Protein AF-A0A1L0CGD3-F1 (afdb_monomer_lite)

Secondary structure (DSSP, 8-state):
---PPPPP---------GGGTTTS-HHHHHHHHHGGGG--HHHHHHHHHHHHTHHHHHHHHHHS--TT--------------------------PPPHHHHHHHHHHHHHHHHHHHHHHHHHHHHHHHHHHHHHHHHHHHHHHHHHHHHHHHHHHHHHHHHHHHHHHTT-STTHHHHHHHHHHHHHHHHTTTS-SEETTEESHHHHHHHHHHHH---

pLDDT: mean 74.46, std 17.4, range [36.44, 98.19]

InterPro domains:
  IPR000996 Clathrin light chain [PF01086] (4-216)

Sequence (217 aa):
MSSFPALDDQPTNIDFDSDNIDETDFLKREQQVLGDEFKTQNDEDFVNELQESDDEVNAFNQQFPDLEDNSIHKESLLEPELEVEEVETPKQEYKPSEAIQHWKERRDLEVKERDEQDALKKQKIKENAEKKIKLFYEEYEQNKAKTYKETQEKAEAFIEENNKFIQSADDIDSKSNVSWKKALKLLDDLDSLSVNVGDRDRSKFKNLLVKLSTKDN

Structure (mmCIF, N/CA/C/O backbone):
data_AF-A0A1L0CGD3-F1
#
_entry.id   AF-A0A1L0CGD3-F1
#
loop_
_atom_site.group_PDB
_atom_site.id
_atom_site.type_symbol
_atom_site.label_atom_id
_atom_site.label_alt_id
_atom_site.label_comp_id
_atom_site.label_asym_id
_atom_site.label_entity_id
_atom_site.label_seq_id
_atom_site.pdbx_PDB_ins_code
_atom_site.Cartn_x
_atom_site.Cartn_y
_atom_site.Cartn_z
_atom_site.occupancy
_atom_site.B_iso_or_equiv
_atom_site.auth_seq_id
_atom_site.auth_comp_id
_atom_site.auth_asym_id
_atom_site.auth_atom_id
_atom_site.pdbx_PDB_model_num
ATOM 1 N N . MET A 1 1 ? 3.150 19.269 21.321 1.00 41.06 1 MET A N 1
ATOM 2 C CA . MET A 1 1 ? 2.523 20.196 20.360 1.00 41.06 1 MET A CA 1
ATOM 3 C C . MET A 1 1 ? 2.502 19.492 19.022 1.00 41.06 1 MET A C 1
ATOM 5 O O . MET A 1 1 ? 3.560 19.157 18.508 1.00 41.06 1 MET A O 1
ATOM 9 N N . SER A 1 2 ? 1.309 19.114 18.578 1.00 48.84 2 SER A N 1
ATOM 10 C CA . SER A 1 2 ? 1.078 18.255 17.417 1.00 48.84 2 SER A CA 1
ATOM 11 C C . SER A 1 2 ? 1.260 19.077 16.142 1.00 48.84 2 SER A C 1
ATOM 13 O O . SER A 1 2 ? 0.519 20.029 15.929 1.00 48.84 2 SER A O 1
ATOM 15 N N . SER A 1 3 ? 2.263 18.741 15.331 1.00 59.25 3 SER A N 1
ATOM 16 C CA . SER A 1 3 ? 2.541 19.404 14.053 1.00 59.25 3 SER A CA 1
ATOM 17 C C . SER A 1 3 ? 1.776 18.691 12.941 1.00 59.25 3 SER A C 1
ATOM 19 O O . SER A 1 3 ? 2.354 17.892 12.208 1.00 59.25 3 SER A O 1
ATOM 21 N N . PHE A 1 4 ? 0.469 18.937 12.855 1.00 70.94 4 PHE A N 1
ATOM 22 C CA . PHE A 1 4 ? -0.307 18.571 11.671 1.00 70.94 4 PHE A CA 1
ATOM 23 C C . PHE A 1 4 ? -0.309 19.745 10.680 1.00 70.94 4 PHE A C 1
ATOM 25 O O . PHE A 1 4 ? -0.401 20.892 11.124 1.00 70.94 4 PHE A O 1
ATOM 32 N N . PRO A 1 5 ? -0.189 19.493 9.363 1.00 70.62 5 PRO A N 1
ATOM 33 C CA . PRO A 1 5 ? -0.389 20.524 8.349 1.00 70.62 5 PRO A CA 1
ATOM 34 C C . PRO A 1 5 ? -1.822 21.063 8.434 1.00 70.62 5 PRO A C 1
ATOM 36 O O . PRO A 1 5 ? -2.753 20.284 8.644 1.00 70.62 5 PRO A O 1
ATOM 39 N N . ALA A 1 6 ? -2.000 22.377 8.286 1.00 66.19 6 ALA A N 1
ATOM 40 C CA . ALA A 1 6 ? -3.330 22.963 8.158 1.00 66.19 6 ALA A CA 1
ATOM 41 C C . ALA A 1 6 ? -3.961 22.475 6.847 1.00 66.19 6 ALA A C 1
ATOM 43 O O . ALA A 1 6 ? -3.302 22.483 5.808 1.00 66.19 6 ALA A O 1
ATOM 44 N N . LEU A 1 7 ? -5.205 22.005 6.921 1.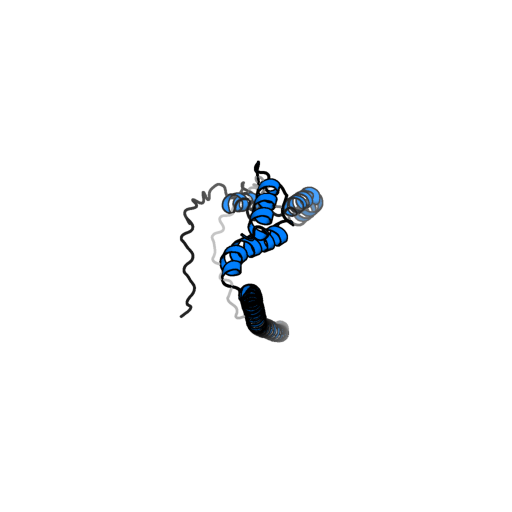00 57.56 7 LEU A N 1
ATOM 45 C CA . LEU A 1 7 ? -5.996 21.674 5.741 1.00 57.56 7 LEU A CA 1
ATOM 46 C C . LEU A 1 7 ? -6.345 22.982 5.022 1.00 57.56 7 LEU A C 1
ATOM 48 O O . LEU A 1 7 ? -6.764 23.937 5.675 1.00 57.56 7 LEU A O 1
ATOM 52 N N . ASP A 1 8 ? -6.120 23.011 3.709 1.00 56.91 8 ASP A N 1
ATOM 53 C CA . ASP A 1 8 ? -6.474 24.125 2.829 1.00 56.91 8 ASP A CA 1
ATOM 54 C C . ASP A 1 8 ? -7.963 24.486 2.956 1.00 56.91 8 ASP A C 1
ATOM 56 O O . ASP A 1 8 ? -8.816 23.606 3.103 1.00 56.91 8 ASP A O 1
ATOM 60 N N . ASP A 1 9 ? -8.244 25.790 2.875 1.00 56.84 9 ASP A N 1
ATOM 61 C CA . ASP A 1 9 ? -9.567 26.419 2.916 1.00 56.84 9 ASP A CA 1
ATOM 62 C C . ASP A 1 9 ? -10.534 25.788 1.895 1.00 56.84 9 ASP A C 1
ATOM 64 O O . ASP A 1 9 ? -10.639 26.211 0.742 1.00 56.84 9 ASP A O 1
ATOM 68 N N . GLN A 1 10 ? -11.283 24.776 2.328 1.00 55.38 10 GLN A N 1
ATOM 69 C CA . GLN A 1 10 ? -12.528 24.383 1.678 1.00 55.38 10 GLN A CA 1
ATOM 70 C C . GLN A 1 10 ? -13.589 25.441 2.026 1.00 55.38 10 GLN A C 1
ATOM 72 O O . GLN A 1 10 ? -13.702 25.815 3.200 1.00 55.38 10 GLN A O 1
ATOM 77 N N . PRO A 1 11 ? -14.373 25.950 1.059 1.00 49.19 11 PRO A N 1
ATOM 78 C CA . PRO A 1 11 ? -15.384 26.961 1.338 1.00 49.19 11 PRO A CA 1
ATOM 79 C C . PRO A 1 11 ? -16.496 26.365 2.213 1.00 49.19 11 PRO A C 1
ATOM 81 O O . PRO A 1 11 ? -17.416 25.719 1.730 1.00 49.19 11 PRO A O 1
ATOM 84 N N . THR A 1 12 ? -16.429 26.620 3.517 1.00 52.72 12 THR A N 1
ATOM 85 C CA . THR A 1 12 ? -17.453 26.269 4.518 1.00 52.72 12 THR A CA 1
ATOM 86 C C . THR A 1 12 ? -18.588 27.294 4.553 1.00 52.72 12 THR A C 1
ATOM 88 O O . THR A 1 12 ? -19.095 27.631 5.619 1.00 52.72 12 THR A O 1
ATOM 91 N N . ASN A 1 13 ? -18.996 27.815 3.394 1.00 54.25 13 ASN A N 1
ATOM 92 C CA . ASN A 1 13 ? -20.184 28.659 3.308 1.00 54.25 13 ASN A CA 1
ATOM 93 C C . ASN A 1 13 ? -21.300 27.878 2.617 1.00 54.25 13 ASN A C 1
ATOM 95 O O . ASN A 1 13 ? -21.532 28.022 1.418 1.00 54.25 13 ASN A O 1
ATOM 99 N N . ILE A 1 14 ? -21.923 26.994 3.391 1.00 54.41 14 ILE A N 1
ATOM 100 C CA . ILE A 1 14 ? -23.138 26.283 3.010 1.00 54.41 14 ILE A CA 1
ATOM 101 C C . ILE A 1 14 ? -24.252 26.930 3.833 1.00 54.41 14 ILE A C 1
ATOM 103 O O . ILE A 1 14 ? -24.302 26.752 5.050 1.00 54.41 14 ILE A O 1
ATOM 107 N N . ASP A 1 15 ? -25.097 27.726 3.175 1.00 51.59 15 ASP A N 1
ATOM 108 C CA . ASP A 1 15 ? -26.353 28.201 3.755 1.00 51.59 15 ASP A CA 1
ATOM 109 C C . ASP A 1 15 ? -27.260 26.980 3.948 1.00 51.59 15 ASP A C 1
ATOM 111 O O . ASP A 1 15 ? -27.770 26.399 2.989 1.00 51.59 15 ASP A O 1
ATOM 115 N N . PHE A 1 16 ? -27.410 26.549 5.198 1.00 52.00 16 PHE A N 1
ATOM 116 C CA . PHE A 1 16 ? -28.405 25.557 5.579 1.00 52.00 16 PHE A CA 1
ATOM 117 C C . PHE A 1 16 ? -29.742 26.280 5.745 1.00 52.00 16 PHE A C 1
ATOM 119 O O . PHE A 1 16 ? -30.015 26.827 6.812 1.00 52.00 16 PHE A O 1
ATOM 126 N N . ASP A 1 17 ? -30.574 26.283 4.702 1.00 51.44 17 ASP A N 1
ATOM 127 C CA . ASP A 1 17 ? -31.995 26.607 4.852 1.00 51.44 17 ASP A CA 1
ATOM 128 C C . ASP A 1 17 ? -32.636 25.518 5.731 1.00 51.44 17 ASP A C 1
ATOM 130 O O . ASP A 1 17 ? -32.950 24.416 5.280 1.00 51.44 17 ASP A O 1
ATOM 134 N N . SER A 1 18 ? -32.771 25.809 7.028 1.00 53.72 18 SER A N 1
ATOM 135 C CA . SER A 1 18 ? -33.263 24.881 8.056 1.00 53.72 18 SER A CA 1
ATOM 136 C C . SER A 1 18 ? -34.760 24.584 7.973 1.00 53.72 18 SER A C 1
ATOM 138 O O . SER A 1 18 ? -35.253 23.745 8.720 1.00 53.72 18 SER A O 1
ATOM 140 N N . ASP A 1 19 ? -35.482 25.264 7.087 1.00 52.97 19 ASP A N 1
ATOM 141 C CA . ASP A 1 19 ? -36.946 25.250 7.050 1.00 52.97 19 ASP A CA 1
ATOM 142 C C . ASP A 1 19 ? -37.521 24.170 6.114 1.00 52.97 19 ASP A C 1
ATOM 144 O O . ASP A 1 19 ? -38.734 24.085 5.950 1.00 52.97 19 ASP A O 1
ATOM 148 N N . ASN A 1 20 ? -36.668 23.336 5.502 1.00 52.19 20 ASN A N 1
ATOM 149 C CA . ASN A 1 20 ? -37.069 22.290 4.548 1.00 52.19 20 ASN A CA 1
ATOM 150 C C . ASN A 1 20 ? -36.346 20.946 4.786 1.00 52.19 20 ASN A C 1
ATOM 152 O O . ASN A 1 20 ? -36.071 20.186 3.858 1.00 52.19 20 ASN A O 1
ATOM 156 N N . ILE A 1 21 ? -35.983 20.677 6.045 1.00 52.25 21 ILE A N 1
ATOM 157 C CA . ILE A 1 21 ? -35.203 19.495 6.452 1.00 52.25 21 ILE A CA 1
ATOM 158 C C . ILE A 1 21 ? -35.968 18.178 6.241 1.00 52.25 21 ILE A C 1
ATOM 160 O O . ILE A 1 21 ? -35.327 17.143 6.061 1.00 52.25 21 ILE A O 1
ATOM 164 N N . ASP A 1 22 ? -37.300 18.219 6.177 1.00 52.81 22 ASP A N 1
ATOM 165 C CA . ASP A 1 22 ? -38.128 17.009 6.132 1.00 52.81 22 ASP A CA 1
ATOM 166 C C . ASP A 1 22 ? -38.351 16.448 4.712 1.00 52.81 22 ASP A C 1
ATOM 168 O O . ASP A 1 22 ? -38.756 15.297 4.572 1.00 52.81 22 ASP A O 1
ATOM 172 N N . GLU A 1 23 ? -38.038 17.193 3.640 1.00 52.94 23 GLU A N 1
ATOM 173 C CA . GLU A 1 23 ? -38.334 16.753 2.259 1.00 52.94 23 GLU A CA 1
ATOM 174 C C . GLU A 1 23 ? -37.108 16.362 1.412 1.00 52.94 23 GLU A C 1
ATOM 176 O O . GLU A 1 23 ? -37.261 15.822 0.311 1.00 52.94 23 GLU A O 1
ATOM 181 N N . THR A 1 24 ? -35.877 16.576 1.890 1.00 53.34 24 THR A N 1
ATOM 182 C CA . THR A 1 24 ? -34.671 16.201 1.131 1.00 53.34 24 THR A CA 1
ATOM 183 C C . THR A 1 24 ? -33.925 15.053 1.797 1.00 53.34 24 THR A C 1
ATOM 185 O O . THR A 1 24 ? -33.096 15.263 2.682 1.00 53.34 24 THR A O 1
ATOM 188 N N . ASP A 1 25 ? -34.227 13.843 1.325 1.00 71.31 25 ASP A N 1
ATOM 189 C CA . ASP A 1 25 ? -33.471 12.598 1.504 1.00 71.31 25 ASP A CA 1
ATOM 190 C C . ASP A 1 25 ? -31.973 12.848 1.780 1.00 71.31 25 ASP A C 1
ATOM 192 O O . ASP A 1 25 ? -31.255 13.435 0.959 1.00 71.31 25 ASP A O 1
ATOM 196 N N . PHE A 1 26 ? -31.521 12.408 2.959 1.00 77.12 26 PHE A N 1
ATOM 197 C CA . PHE A 1 26 ? -30.156 12.574 3.464 1.00 77.12 26 PHE A CA 1
ATOM 198 C C . PHE A 1 26 ? -29.107 12.163 2.424 1.00 77.12 26 PHE A C 1
ATOM 200 O O . PHE A 1 26 ? -28.116 12.869 2.242 1.00 77.12 26 PHE A O 1
ATOM 207 N N . LEU A 1 27 ? -29.354 11.076 1.684 1.00 71.56 27 LEU A N 1
ATOM 208 C CA . LEU A 1 27 ? -28.441 10.593 0.648 1.00 71.56 27 LEU A CA 1
ATOM 209 C C . LEU A 1 27 ? -28.313 11.588 -0.507 1.00 71.56 27 LEU A C 1
ATOM 211 O O . LEU A 1 27 ? -27.202 11.860 -0.954 1.00 71.56 27 LEU A O 1
ATOM 215 N N . LYS A 1 28 ? -29.418 12.195 -0.952 1.00 73.44 28 LYS A N 1
ATOM 216 C CA . LYS A 1 28 ? -29.397 13.207 -2.021 1.00 73.44 28 LYS A CA 1
ATOM 217 C C . LYS A 1 28 ? -28.680 14.474 -1.582 1.00 73.44 28 LYS A C 1
ATOM 219 O O . LYS A 1 28 ? -27.949 15.061 -2.379 1.00 73.44 28 LYS A O 1
ATOM 224 N N . ARG A 1 29 ? -28.855 14.879 -0.321 1.00 77.69 29 ARG A N 1
ATOM 225 C CA . ARG A 1 29 ? -28.165 16.045 0.240 1.00 77.69 29 ARG A CA 1
ATOM 226 C C . ARG A 1 29 ? -26.658 15.826 0.283 1.00 77.69 29 ARG A C 1
ATOM 228 O O . ARG A 1 29 ? -25.912 16.648 -0.242 1.00 77.69 29 ARG A O 1
ATOM 235 N N . GLU A 1 30 ? -26.212 14.712 0.857 1.00 75.75 30 GLU A N 1
ATOM 236 C CA . GLU A 1 30 ? -24.782 14.405 0.941 1.00 75.75 30 GLU A CA 1
ATOM 237 C C . GLU A 1 30 ? -24.178 14.175 -0.451 1.00 75.75 30 GLU A C 1
ATOM 239 O O . GLU A 1 30 ? -23.087 14.664 -0.731 1.00 75.75 30 GLU A O 1
ATOM 244 N N . GLN A 1 31 ? -24.911 13.541 -1.373 1.00 72.62 31 GLN A N 1
ATOM 245 C CA . GLN A 1 31 ? -24.488 13.382 -2.766 1.00 72.62 31 GLN A CA 1
ATOM 246 C C . GLN A 1 31 ? -24.323 14.733 -3.481 1.00 72.62 31 GLN A C 1
ATOM 248 O O . GLN A 1 31 ? -23.387 14.908 -4.258 1.00 72.62 31 GLN A O 1
ATOM 253 N N . GLN A 1 32 ? -25.205 15.705 -3.235 1.00 71.31 32 GLN A N 1
ATOM 254 C CA . GLN A 1 32 ? -25.088 17.037 -3.832 1.00 71.31 32 GLN A CA 1
ATOM 255 C C . GLN A 1 32 ? -23.900 17.827 -3.262 1.00 71.31 32 GLN A C 1
ATOM 257 O O . GLN A 1 32 ? -23.295 18.619 -3.984 1.00 71.31 32 GLN A O 1
ATOM 262 N N . VAL A 1 33 ? -23.554 17.598 -1.992 1.00 75.94 33 VAL A N 1
ATOM 263 C CA . VAL A 1 33 ? -22.417 18.246 -1.320 1.00 75.94 33 VAL A CA 1
ATOM 264 C C . VAL A 1 33 ? -21.080 17.607 -1.714 1.00 75.94 33 VAL A C 1
ATOM 266 O O . VAL A 1 33 ? -20.110 18.325 -1.944 1.00 75.94 33 VAL A O 1
ATOM 269 N N . LEU A 1 34 ? -21.015 16.277 -1.806 1.00 76.06 34 LEU A N 1
ATOM 270 C CA . LEU A 1 34 ? -19.776 15.518 -2.031 1.00 76.06 34 LEU A CA 1
ATOM 271 C C . LEU A 1 34 ? -19.520 15.174 -3.508 1.00 76.06 34 LEU A C 1
ATOM 273 O O . LEU A 1 34 ? -18.397 14.826 -3.871 1.00 76.06 34 LEU A O 1
ATOM 277 N N . GLY A 1 35 ? -20.532 15.291 -4.370 1.00 68.88 35 GLY A N 1
ATOM 278 C CA . GLY A 1 35 ? -20.435 14.975 -5.794 1.00 68.88 35 GLY A CA 1
ATOM 279 C C . GLY A 1 35 ? -20.315 13.474 -6.091 1.00 68.88 35 GLY A C 1
ATOM 280 O O . GLY A 1 35 ? -20.546 12.615 -5.243 1.00 68.88 35 GLY A O 1
ATOM 281 N N . ASP A 1 36 ? -19.954 13.147 -7.335 1.00 73.25 36 ASP A N 1
ATOM 282 C CA . ASP A 1 36 ? -19.887 11.760 -7.827 1.00 73.25 36 ASP A CA 1
ATOM 283 C C . ASP A 1 36 ? -18.584 11.025 -7.440 1.00 73.25 36 ASP A C 1
ATOM 285 O O . ASP A 1 36 ? -18.397 9.870 -7.815 1.00 73.25 36 ASP A O 1
ATOM 289 N N . GLU A 1 37 ? -17.677 11.655 -6.682 1.00 69.75 37 GLU A N 1
ATOM 290 C CA . GLU A 1 37 ? -16.355 11.090 -6.351 1.00 69.75 37 GLU A CA 1
ATOM 291 C C . GLU A 1 37 ? -16.413 9.854 -5.436 1.00 69.75 37 GLU A C 1
ATOM 293 O O . GLU A 1 37 ? -15.454 9.083 -5.382 1.00 69.75 37 GLU A O 1
ATOM 298 N N . PHE A 1 38 ? -17.541 9.635 -4.753 1.00 64.94 38 PHE A N 1
ATOM 299 C CA . PHE A 1 38 ? -17.759 8.490 -3.862 1.00 64.94 38 PHE A CA 1
ATOM 300 C C . PHE A 1 38 ? -18.736 7.446 -4.406 1.00 64.94 38 PHE A C 1
ATOM 302 O O . PHE A 1 38 ? -18.938 6.431 -3.746 1.00 64.94 38 PHE A O 1
ATOM 309 N N . LYS A 1 39 ? -19.312 7.650 -5.599 1.00 70.38 39 LYS A N 1
ATOM 310 C CA . LYS A 1 39 ? -20.214 6.658 -6.193 1.00 70.38 39 LYS A CA 1
ATOM 311 C C . LYS A 1 39 ? -19.439 5.423 -6.622 1.00 70.38 39 LYS A C 1
ATOM 313 O O . LYS A 1 39 ? -18.569 5.489 -7.495 1.00 70.38 39 LYS A O 1
ATOM 318 N N . THR A 1 40 ? -19.786 4.280 -6.048 1.00 73.12 40 THR A N 1
ATOM 319 C CA . THR A 1 40 ? -19.292 2.978 -6.495 1.00 73.12 40 THR A CA 1
ATOM 320 C C . THR A 1 40 ? -20.349 2.266 -7.337 1.00 73.12 40 THR A C 1
ATOM 322 O O . THR A 1 40 ? -21.542 2.505 -7.184 1.00 73.12 40 THR A O 1
ATOM 325 N N . GLN A 1 41 ? -19.933 1.372 -8.244 1.00 70.31 41 GLN A N 1
ATOM 326 C CA . GLN A 1 41 ? -20.869 0.608 -9.091 1.00 70.31 41 GLN A CA 1
ATOM 327 C C . GLN A 1 41 ? -21.856 -0.246 -8.277 1.00 70.31 41 GLN A C 1
ATOM 329 O O . GLN A 1 41 ? -22.916 -0.587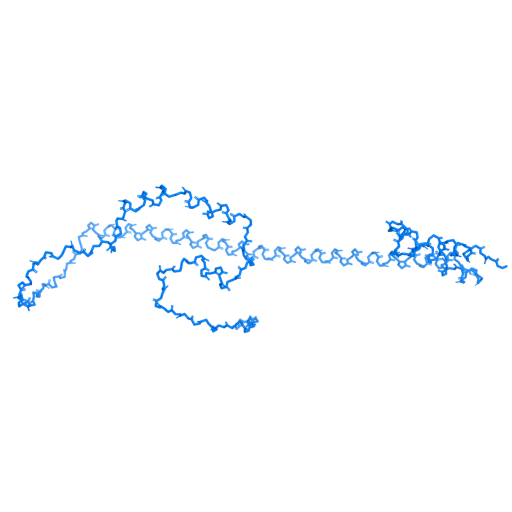 -8.780 1.00 70.31 41 GLN A O 1
ATOM 334 N N . ASN A 1 42 ? -21.518 -0.556 -7.024 1.00 73.50 42 ASN A N 1
ATOM 335 C CA . ASN A 1 42 ? -22.349 -1.346 -6.123 1.00 73.50 42 ASN A CA 1
ATOM 336 C C . ASN A 1 42 ? -23.397 -0.505 -5.375 1.00 73.50 42 ASN A C 1
ATOM 338 O O . ASN A 1 42 ? -24.301 -1.079 -4.773 1.00 73.50 42 ASN A O 1
ATOM 342 N N . ASP A 1 43 ? -23.285 0.828 -5.380 1.00 70.88 43 ASP A N 1
ATOM 343 C CA . ASP A 1 43 ? -24.227 1.686 -4.652 1.00 70.88 43 ASP A CA 1
ATOM 344 C C . ASP A 1 43 ? -25.600 1.699 -5.331 1.00 70.88 43 ASP A C 1
ATOM 346 O O . ASP A 1 43 ? -26.618 1.732 -4.648 1.00 70.88 43 ASP A O 1
ATOM 350 N N . GLU A 1 44 ? -25.646 1.621 -6.666 1.00 72.56 44 GLU A N 1
ATOM 351 C CA . GLU A 1 44 ? -26.909 1.519 -7.409 1.00 72.56 44 GLU A CA 1
ATOM 352 C C . GLU A 1 44 ? -27.642 0.215 -7.076 1.00 72.56 44 GLU A C 1
ATOM 354 O O . GLU A 1 44 ? -28.850 0.231 -6.848 1.00 72.56 44 GLU A O 1
ATOM 359 N N . ASP A 1 45 ? -26.913 -0.898 -6.972 1.00 73.94 45 ASP A N 1
ATOM 360 C CA . ASP A 1 45 ? -27.483 -2.190 -6.587 1.00 73.94 45 ASP A CA 1
ATOM 361 C C . ASP A 1 45 ? -28.016 -2.159 -5.145 1.00 73.94 45 ASP A C 1
ATOM 363 O O . ASP A 1 45 ? -29.117 -2.637 -4.891 1.00 73.94 45 ASP A O 1
ATOM 367 N N . PHE A 1 46 ? -27.289 -1.528 -4.215 1.00 71.12 46 PHE A N 1
ATOM 368 C CA . PHE A 1 46 ? -27.707 -1.402 -2.814 1.00 71.12 46 PHE A CA 1
ATOM 369 C C . PHE A 1 46 ? -28.937 -0.501 -2.634 1.00 71.12 46 PHE A C 1
ATOM 371 O O . PHE A 1 46 ? -29.840 -0.820 -1.862 1.00 71.12 46 PHE A O 1
ATOM 378 N N . VAL A 1 47 ? -28.999 0.622 -3.358 1.00 71.62 47 VAL A N 1
ATOM 379 C CA . VAL A 1 47 ? -30.163 1.521 -3.334 1.00 71.62 47 VAL A CA 1
ATOM 380 C C . VAL A 1 47 ? -31.390 0.833 -3.935 1.00 71.62 47 VAL A C 1
ATOM 382 O O . VAL A 1 47 ? -32.479 0.940 -3.374 1.00 71.62 47 VAL A O 1
ATOM 385 N N . ASN A 1 48 ? -31.222 0.082 -5.026 1.00 72.19 48 ASN A N 1
ATOM 386 C CA . ASN A 1 48 ? -32.315 -0.684 -5.623 1.00 72.19 48 ASN A CA 1
ATOM 387 C C . ASN A 1 48 ? -32.789 -1.823 -4.703 1.00 72.19 48 ASN A C 1
ATOM 389 O O . ASN A 1 48 ? -33.992 -2.012 -4.557 1.00 72.19 48 ASN A O 1
ATOM 393 N N . GLU A 1 49 ? -31.879 -2.533 -4.029 1.00 69.25 49 GLU A N 1
ATOM 394 C CA . GLU A 1 49 ? -32.215 -3.598 -3.070 1.00 69.25 49 GLU A CA 1
ATOM 395 C C . GLU A 1 49 ? -32.989 -3.054 -1.855 1.00 69.25 49 GLU A C 1
ATOM 397 O O . GLU A 1 49 ? -33.988 -3.642 -1.439 1.00 69.25 49 GLU A O 1
ATOM 402 N N . LEU A 1 50 ? -32.602 -1.881 -1.339 1.00 63.50 50 LEU A N 1
ATOM 403 C CA . LEU A 1 50 ? -33.342 -1.188 -0.279 1.00 63.50 50 LEU A CA 1
ATOM 404 C C . LEU A 1 50 ? -34.741 -0.753 -0.728 1.00 63.50 50 LEU A C 1
ATOM 406 O O . LEU A 1 50 ? -35.691 -0.868 0.044 1.00 63.50 50 LEU A O 1
ATOM 410 N N . GLN A 1 51 ? -34.877 -0.287 -1.969 1.00 64.19 51 GLN A N 1
ATOM 411 C CA . GLN A 1 51 ? -36.158 0.148 -2.527 1.00 64.19 51 GLN A CA 1
ATOM 412 C C . GLN A 1 51 ? -37.083 -1.034 -2.876 1.00 64.19 51 GLN A C 1
ATOM 414 O O . GLN A 1 51 ? -38.301 -0.883 -2.871 1.00 64.19 51 GLN A O 1
ATOM 419 N N . GLU A 1 52 ? -36.529 -2.219 -3.149 1.00 61.38 52 GLU A N 1
ATOM 420 C CA . GLU A 1 52 ? -37.295 -3.461 -3.315 1.00 61.38 52 GLU A CA 1
ATOM 421 C C . GLU A 1 52 ? -37.681 -4.102 -1.966 1.00 61.38 52 GLU A C 1
ATOM 423 O O . GLU A 1 52 ? -38.694 -4.798 -1.890 1.00 61.38 52 GLU A O 1
ATOM 428 N N . SER A 1 53 ? -36.943 -3.825 -0.882 1.00 60.50 53 SER A N 1
ATOM 429 C CA . SER A 1 53 ? -37.229 -4.298 0.487 1.00 60.50 53 SER A CA 1
ATOM 430 C C . SER A 1 53 ? -38.339 -3.525 1.226 1.00 60.50 53 SER A C 1
ATOM 432 O O . SER A 1 53 ? -38.353 -3.448 2.458 1.00 60.50 53 SER A O 1
ATOM 434 N N . ASP A 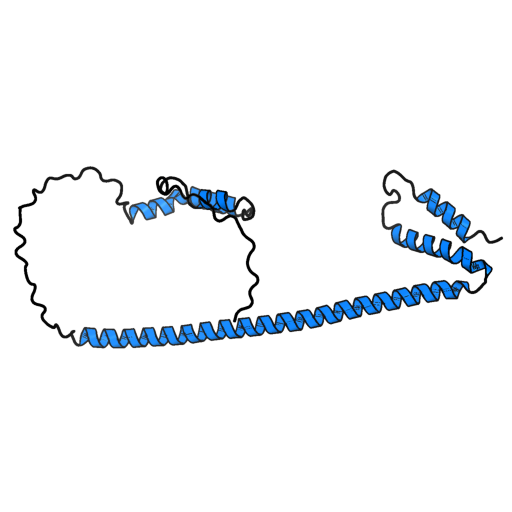1 54 ? -39.319 -2.998 0.489 1.00 63.12 54 ASP A N 1
ATOM 435 C CA . ASP A 1 54 ? -40.496 -2.303 1.033 1.00 63.12 54 ASP A CA 1
ATOM 436 C C . ASP A 1 54 ? -41.245 -3.163 2.073 1.00 63.12 54 ASP A C 1
ATOM 438 O O . ASP A 1 54 ? -41.876 -2.645 2.993 1.00 63.12 54 ASP A O 1
ATOM 442 N N . ASP A 1 55 ? -41.149 -4.492 1.980 1.00 68.44 55 ASP A N 1
ATOM 443 C CA . ASP A 1 55 ? -41.758 -5.431 2.925 1.00 68.44 55 ASP A CA 1
ATOM 444 C C . ASP A 1 55 ? -41.125 -5.386 4.332 1.00 68.44 55 ASP A C 1
ATOM 446 O O . ASP A 1 55 ? -41.844 -5.492 5.330 1.00 68.44 55 ASP A O 1
ATOM 450 N N . GLU A 1 56 ? -39.803 -5.199 4.449 1.00 67.44 56 GLU A N 1
ATOM 451 C CA . GLU A 1 56 ? -39.120 -5.079 5.751 1.00 67.44 56 GLU A CA 1
ATOM 452 C C . GLU A 1 56 ? -39.384 -3.716 6.399 1.00 67.44 56 GLU A C 1
ATOM 454 O O . GLU A 1 56 ? -39.629 -3.636 7.607 1.00 67.44 56 GLU A O 1
ATOM 459 N N . VAL A 1 57 ? -39.421 -2.653 5.592 1.00 68.56 57 VAL A N 1
ATOM 460 C CA . VAL A 1 57 ? -39.765 -1.298 6.046 1.00 68.56 57 VAL A CA 1
ATOM 461 C C . VAL A 1 57 ? -41.232 -1.233 6.490 1.00 68.56 57 VAL A C 1
ATOM 463 O O . VAL A 1 57 ? -41.540 -0.704 7.558 1.00 68.56 57 VAL A O 1
ATOM 466 N N . ASN A 1 58 ? -42.146 -1.867 5.750 1.00 69.38 58 ASN A N 1
ATOM 467 C CA . ASN A 1 58 ? -43.552 -1.975 6.146 1.00 69.38 58 ASN A CA 1
ATOM 468 C C . ASN A 1 58 ? -43.747 -2.806 7.424 1.00 69.38 58 ASN A C 1
ATOM 470 O O . ASN A 1 58 ? -44.600 -2.469 8.248 1.00 69.38 58 ASN A O 1
ATOM 474 N N . ALA A 1 59 ? -42.966 -3.872 7.624 1.00 77.19 59 ALA A N 1
ATOM 475 C CA . ALA A 1 59 ? -42.991 -4.645 8.865 1.00 77.19 59 ALA A CA 1
ATOM 476 C C . ALA A 1 59 ? -42.496 -3.821 10.070 1.00 77.19 59 ALA A C 1
ATOM 478 O O . ALA A 1 59 ? -43.067 -3.921 11.159 1.00 77.19 59 ALA A O 1
ATOM 479 N N . PHE A 1 60 ? -41.485 -2.967 9.877 1.00 77.12 60 PHE A N 1
ATOM 480 C CA . PHE A 1 60 ? -41.006 -2.030 10.895 1.00 77.12 60 PHE A CA 1
ATOM 481 C C . PHE A 1 60 ? -42.066 -0.973 11.257 1.00 77.12 60 PHE A C 1
ATOM 483 O O . PHE A 1 60 ? -42.363 -0.802 12.441 1.00 77.12 60 PHE A O 1
ATOM 490 N N . ASN A 1 61 ? -42.719 -0.366 10.260 1.00 74.50 61 ASN A N 1
ATOM 491 C CA . ASN A 1 61 ? -43.786 0.630 10.460 1.00 74.50 61 ASN A CA 1
ATOM 492 C C . ASN A 1 61 ? -45.032 0.050 11.159 1.00 74.50 61 ASN A C 1
ATOM 494 O O . ASN A 1 61 ? -45.729 0.743 11.897 1.00 74.50 61 ASN A O 1
ATOM 498 N N . GLN A 1 62 ? -45.319 -1.245 10.988 1.00 79.94 62 GLN A N 1
ATOM 499 C CA . GLN A 1 62 ? -46.390 -1.918 11.739 1.00 79.94 62 GLN A CA 1
ATOM 500 C C . GLN A 1 62 ? -46.027 -2.153 13.210 1.00 79.94 62 GLN A C 1
ATOM 502 O O . GLN A 1 62 ? -46.910 -2.183 14.071 1.00 79.94 62 GLN A O 1
ATOM 507 N N . GLN A 1 63 ? -44.741 -2.351 13.505 1.00 82.12 63 GLN A N 1
ATOM 508 C CA . GLN A 1 63 ? -44.254 -2.649 14.851 1.00 82.12 63 GLN A CA 1
ATOM 509 C C . GLN A 1 63 ? -44.019 -1.378 15.682 1.00 82.12 63 GLN A C 1
ATOM 511 O O . GLN A 1 63 ? -44.080 -1.431 16.913 1.00 82.12 63 GLN A O 1
ATOM 516 N N . PHE A 1 64 ? -43.826 -0.242 15.009 1.00 77.75 64 PHE A N 1
ATOM 517 C CA . PHE A 1 64 ? -43.744 1.093 15.592 1.00 77.75 64 PHE A CA 1
ATOM 518 C C . PHE A 1 64 ? -44.605 2.064 14.772 1.00 77.75 64 PHE A C 1
ATOM 520 O O . PHE A 1 64 ? -44.106 2.643 13.816 1.00 77.75 64 PHE A O 1
ATOM 527 N N . PRO A 1 65 ? -45.894 2.241 15.121 1.00 78.38 65 PRO A N 1
ATOM 528 C CA . PRO A 1 65 ? -46.763 3.173 14.411 1.00 78.38 65 PRO A CA 1
ATOM 529 C C . PRO A 1 65 ? -46.237 4.608 14.516 1.00 78.38 65 PRO A C 1
ATOM 531 O O . PRO A 1 65 ? -45.987 5.089 15.627 1.00 78.38 65 PRO A O 1
ATOM 534 N N . ASP A 1 66 ? -46.108 5.285 13.376 1.00 69.06 66 ASP A N 1
ATOM 535 C CA . ASP A 1 66 ? -45.657 6.674 13.321 1.00 69.06 66 ASP A CA 1
ATOM 536 C C . ASP A 1 66 ? -46.628 7.604 14.060 1.00 69.06 66 ASP A C 1
ATOM 538 O O . ASP A 1 66 ? -47.852 7.522 13.929 1.00 69.06 66 ASP A O 1
ATOM 542 N N . LEU A 1 67 ? -46.071 8.508 14.866 1.00 61.84 67 LEU A N 1
ATOM 543 C CA . LEU A 1 67 ? -46.829 9.439 15.709 1.00 61.84 67 LEU A CA 1
ATOM 544 C C . LEU A 1 67 ? -47.350 10.673 14.951 1.00 61.84 67 LEU A C 1
ATOM 546 O O . LEU A 1 67 ? -47.970 11.537 15.571 1.00 61.84 67 LEU A O 1
ATOM 550 N N . GLU A 1 68 ? -47.113 10.776 13.643 1.00 58.00 68 GLU A N 1
ATOM 551 C CA . GLU A 1 68 ? -47.380 12.007 12.884 1.00 58.00 68 GLU A CA 1
ATOM 552 C C . GLU A 1 68 ? -48.746 12.050 12.183 1.00 58.00 68 GLU A C 1
ATOM 554 O O . GLU A 1 68 ? -49.214 13.133 11.835 1.00 58.00 68 GLU A O 1
ATOM 559 N N . ASP A 1 69 ? -49.470 10.931 12.098 1.00 53.34 69 ASP A N 1
ATOM 560 C CA . ASP A 1 69 ? -50.780 10.863 11.431 1.00 53.34 69 ASP A CA 1
ATOM 561 C C . ASP A 1 69 ? -51.960 10.839 12.420 1.00 53.34 69 ASP A C 1
ATOM 563 O O . ASP A 1 69 ? -52.811 9.946 12.427 1.00 53.34 69 ASP A O 1
ATOM 567 N N . ASN A 1 70 ? -52.042 11.845 13.299 1.00 44.69 70 ASN A N 1
ATOM 568 C CA . ASN A 1 70 ? -53.274 12.069 14.059 1.00 44.69 70 ASN A CA 1
ATOM 569 C C . ASN A 1 70 ? -53.552 13.542 14.378 1.00 44.69 70 ASN A C 1
ATOM 571 O O . ASN A 1 70 ? -53.491 14.007 15.518 1.00 44.69 70 ASN A O 1
ATOM 575 N N . SER A 1 71 ? -53.999 14.265 13.352 1.00 50.56 71 SER A N 1
ATOM 576 C CA . SER A 1 71 ? -55.004 15.298 13.574 1.00 50.56 71 SER A CA 1
ATOM 577 C C . SER A 1 71 ? -56.381 14.625 13.628 1.00 50.56 71 SER A C 1
ATOM 579 O O . SER A 1 71 ? -56.868 14.112 12.624 1.00 50.56 71 SER A O 1
ATOM 581 N N . ILE A 1 72 ? -57.013 14.715 14.809 1.00 45.72 72 ILE A N 1
ATOM 582 C CA . ILE A 1 72 ? -58.387 14.316 15.193 1.00 45.72 72 ILE A CA 1
ATOM 583 C 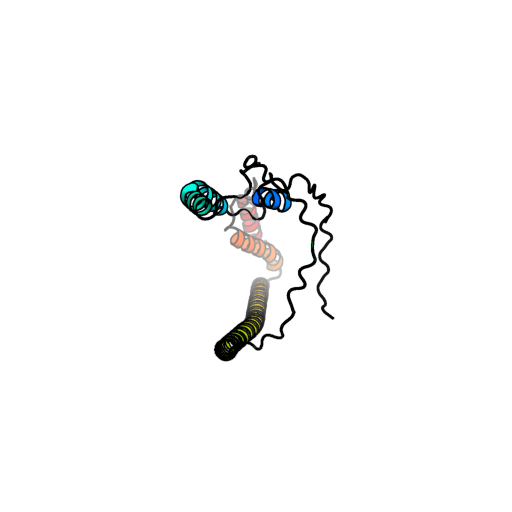C . ILE A 1 72 ? -58.496 13.001 16.004 1.00 45.72 72 ILE A C 1
ATOM 585 O O . ILE A 1 72 ? -59.223 12.077 15.667 1.00 45.72 72 ILE A O 1
ATOM 589 N N . HIS A 1 73 ? -57.953 13.040 17.224 1.00 38.94 73 HIS A N 1
ATOM 590 C CA . HIS A 1 73 ? -58.754 12.782 18.430 1.00 38.94 73 HIS A CA 1
ATOM 591 C C . HIS A 1 73 ? -58.685 14.008 19.350 1.00 38.94 73 HIS A C 1
ATOM 593 O O . HIS A 1 73 ? -58.114 13.995 20.434 1.00 38.94 73 HIS A O 1
ATOM 599 N N . LYS A 1 74 ? -59.300 15.109 18.900 1.00 46.03 74 LYS A N 1
ATOM 600 C CA . LYS A 1 74 ? -59.766 16.175 19.796 1.00 46.03 74 LYS A CA 1
ATOM 601 C C . LYS A 1 74 ? -61.071 15.703 20.439 1.00 46.03 74 LYS A C 1
ATOM 603 O O . LYS A 1 74 ? -62.146 16.212 20.136 1.00 46.03 74 LYS A O 1
ATOM 608 N N . GLU A 1 75 ? -60.989 14.694 21.300 1.00 37.88 75 GLU A N 1
ATOM 609 C CA . GLU A 1 75 ? -62.023 14.538 22.312 1.00 37.88 75 GLU A CA 1
ATOM 610 C C . GLU A 1 75 ? -61.701 15.563 23.392 1.00 37.88 75 GLU A C 1
ATOM 612 O O . GLU A 1 75 ? -60.669 15.519 24.057 1.00 37.88 75 GLU A O 1
ATOM 617 N N . SER A 1 76 ? -62.558 16.576 23.452 1.00 44.38 76 SER A N 1
ATOM 618 C CA . SER A 1 76 ? -62.602 17.555 24.521 1.00 44.38 76 SER A CA 1
ATOM 619 C C . SER A 1 76 ? -62.798 16.812 25.842 1.00 44.38 76 SER A C 1
ATOM 621 O O . SER A 1 76 ? -63.923 16.573 26.268 1.00 44.38 76 SER A O 1
ATOM 623 N N . LEU A 1 77 ? -61.701 16.463 26.509 1.00 36.44 77 LEU A N 1
ATOM 624 C CA . LEU A 1 77 ? -61.707 16.458 27.956 1.00 36.44 77 LEU A CA 1
ATOM 625 C C . LEU A 1 77 ? -61.416 17.898 28.345 1.00 36.44 77 LEU A C 1
ATOM 627 O O . LEU A 1 77 ? -60.302 18.389 28.173 1.00 36.44 77 LEU A O 1
ATOM 631 N N . LEU A 1 78 ? -62.477 18.596 28.759 1.00 40.75 78 LEU A N 1
ATOM 632 C CA . LEU A 1 78 ? -62.341 19.818 29.528 1.00 40.75 78 LEU A CA 1
ATOM 633 C C . LEU A 1 78 ? -61.241 19.583 30.554 1.00 40.75 78 LEU A C 1
ATOM 635 O O . LEU A 1 78 ? -61.313 18.634 31.331 1.00 40.75 78 LEU A O 1
ATOM 639 N N . GLU A 1 79 ? -60.247 20.450 30.528 1.00 40.66 79 GLU A N 1
ATOM 640 C CA . GLU A 1 79 ? -59.427 20.754 31.681 1.00 40.66 79 GLU A CA 1
ATOM 641 C C . GLU A 1 79 ? -60.416 21.076 32.818 1.00 40.66 79 GLU A C 1
ATOM 643 O O . GLU A 1 79 ? -61.117 22.092 32.733 1.00 40.66 79 GLU A O 1
ATOM 648 N N . PRO A 1 80 ? -60.597 20.233 33.857 1.00 44.59 80 PRO A N 1
ATOM 649 C CA . PRO A 1 80 ? -60.934 20.844 35.122 1.00 44.59 80 PRO A CA 1
ATOM 650 C C . PRO A 1 80 ? -59.772 21.801 35.389 1.00 44.59 80 PRO A C 1
ATOM 652 O O . PRO A 1 80 ? -58.618 21.372 35.359 1.00 44.59 80 PRO A O 1
ATOM 655 N N . GLU A 1 81 ? -60.064 23.085 35.600 1.00 45.72 81 GLU A N 1
ATOM 656 C CA . GLU A 1 81 ? -59.198 23.947 36.402 1.00 45.72 81 GLU A CA 1
ATOM 657 C C . GLU A 1 81 ? -58.976 23.211 37.731 1.00 45.72 81 GLU A C 1
ATOM 659 O O . GLU A 1 81 ? -59.717 23.367 38.698 1.00 45.72 81 GLU A O 1
ATOM 664 N N . LEU A 1 82 ? -58.006 22.303 37.753 1.00 47.44 82 LEU A N 1
ATOM 665 C CA . LEU A 1 82 ? -57.411 21.827 38.972 1.00 47.44 82 LEU A CA 1
ATOM 666 C C . LEU A 1 82 ? -56.497 22.971 39.356 1.00 47.44 82 LEU A C 1
ATOM 668 O O . LEU A 1 82 ? -55.423 23.148 38.778 1.00 47.44 82 LEU A O 1
ATOM 672 N N . GLU A 1 83 ? -56.971 23.773 40.310 1.00 48.91 83 GLU A N 1
ATOM 673 C CA . GLU A 1 83 ? -56.085 24.417 41.265 1.00 48.91 83 GLU A CA 1
ATOM 674 C C . GLU A 1 83 ? -54.947 23.431 41.535 1.00 48.91 83 GLU A C 1
ATOM 676 O O . GLU A 1 83 ? -55.163 22.335 42.055 1.00 48.91 83 GLU A O 1
ATOM 681 N N . VAL A 1 84 ? -53.748 23.778 41.070 1.00 48.47 84 VAL A N 1
ATOM 682 C CA . VAL A 1 84 ? -52.517 23.090 41.434 1.00 48.47 84 VAL A CA 1
ATOM 683 C C . VAL A 1 84 ? -52.325 23.322 42.929 1.00 48.47 84 VAL A C 1
ATOM 685 O O . VAL A 1 84 ? -51.571 24.193 43.351 1.00 48.47 84 VAL A O 1
ATOM 688 N N . GLU A 1 85 ? -53.047 22.556 43.748 1.00 54.72 85 GLU A N 1
ATOM 689 C CA . GLU A 1 85 ? -52.545 22.188 45.056 1.00 54.72 85 GLU A CA 1
ATOM 690 C C . GLU A 1 85 ? -51.256 21.421 44.784 1.00 54.72 85 GLU A C 1
ATOM 692 O O . GLU A 1 85 ? -51.244 20.310 44.250 1.00 54.72 85 GLU A O 1
ATOM 697 N N . GLU A 1 86 ? -50.153 22.095 45.084 1.00 51.91 86 GLU A N 1
ATOM 698 C CA . GLU A 1 86 ? -48.823 21.535 45.197 1.00 51.91 86 GLU A CA 1
ATOM 699 C C . GLU A 1 86 ? -48.896 20.344 46.162 1.00 51.91 86 GLU A C 1
ATOM 701 O O . GLU A 1 86 ? -48.788 20.482 47.379 1.00 51.91 86 GLU A O 1
ATOM 706 N N . VAL A 1 87 ? -49.143 19.147 45.622 1.00 51.31 87 VAL A N 1
ATOM 707 C CA . VAL A 1 87 ? -48.985 17.910 46.379 1.00 51.31 87 VAL A CA 1
ATOM 708 C C . VAL A 1 87 ? -47.486 17.740 46.572 1.00 51.31 87 VAL A C 1
ATOM 710 O O . VAL A 1 87 ? -46.794 17.141 45.748 1.00 51.31 87 VAL A O 1
ATOM 713 N N . GLU A 1 88 ? -46.976 18.299 47.668 1.00 55.62 88 GLU A N 1
ATOM 714 C CA . GLU A 1 88 ? -45.677 17.957 48.226 1.00 55.62 88 GLU A CA 1
ATOM 715 C C . GLU A 1 88 ? -45.674 16.448 48.505 1.00 55.62 88 GLU A C 1
ATOM 717 O O . GLU A 1 88 ? -46.046 15.980 49.583 1.00 55.62 88 GLU A O 1
ATOM 722 N N . THR A 1 89 ? -45.277 15.639 47.519 1.00 59.38 89 THR A N 1
ATOM 723 C CA . THR A 1 89 ? -44.980 14.232 47.770 1.00 59.38 89 THR A CA 1
ATOM 724 C C . THR A 1 89 ? -43.836 14.212 48.780 1.00 59.38 89 THR A C 1
ATOM 726 O O . THR A 1 89 ? -42.761 14.745 48.471 1.00 59.38 89 THR A O 1
ATOM 729 N N . PRO A 1 90 ? -44.019 13.646 49.985 1.00 53.69 90 PRO A N 1
ATOM 730 C CA . PRO A 1 90 ? -42.970 13.663 50.986 1.00 53.69 90 PRO A CA 1
ATOM 731 C C . PRO A 1 90 ? -41.744 12.951 50.409 1.00 53.69 90 PRO A C 1
ATOM 733 O O . PRO A 1 90 ? -41.820 11.777 50.042 1.00 53.69 90 PRO A O 1
ATOM 736 N N . LYS A 1 91 ? -40.609 13.662 50.334 1.00 59.12 91 LYS A N 1
ATOM 737 C CA . LYS A 1 91 ? -39.275 13.090 50.088 1.00 59.12 91 LYS A CA 1
ATOM 738 C C . LYS A 1 91 ? -38.923 12.173 51.259 1.00 59.12 91 LYS A C 1
ATOM 740 O O . LYS A 1 91 ? -38.138 12.524 52.133 1.00 59.12 91 LYS A O 1
ATOM 745 N N . GLN A 1 92 ? -39.552 11.008 51.326 1.00 60.12 92 GLN A N 1
ATOM 746 C CA . GLN A 1 92 ? -39.117 9.958 52.225 1.00 60.12 92 GLN A CA 1
ATOM 747 C C . GLN A 1 92 ? -37.773 9.452 51.700 1.00 60.12 92 GLN A C 1
ATOM 749 O O . GLN A 1 92 ? -37.664 9.033 50.547 1.00 60.12 92 GLN A O 1
ATOM 754 N N . GLU A 1 93 ? -36.738 9.516 52.535 1.00 63.34 93 GLU A N 1
ATOM 755 C CA . GLU A 1 93 ? -35.454 8.867 52.275 1.00 63.34 93 GLU A CA 1
ATOM 756 C C . GLU A 1 93 ? -35.664 7.344 52.250 1.00 63.34 93 GLU A C 1
ATOM 758 O O . GLU A 1 93 ? -35.532 6.647 53.257 1.00 63.34 93 GLU A O 1
ATOM 763 N N . TYR A 1 94 ? -36.047 6.812 51.089 1.00 67.44 94 TYR A N 1
ATOM 764 C CA . TYR A 1 94 ? -36.177 5.377 50.883 1.00 67.44 94 TYR A CA 1
ATOM 765 C C . TYR A 1 94 ? -34.787 4.746 50.835 1.00 67.44 94 TYR A C 1
ATOM 767 O O . TYR A 1 94 ? -34.029 4.922 49.879 1.00 67.44 94 TYR A O 1
ATOM 775 N N . LYS A 1 95 ? -34.450 3.963 51.864 1.00 75.94 95 LYS A N 1
ATOM 776 C CA . LYS A 1 95 ? -33.303 3.054 51.794 1.00 75.94 95 LYS A CA 1
ATOM 777 C C . LYS A 1 95 ? -33.640 1.945 50.792 1.00 75.94 95 LYS A C 1
ATOM 779 O O . LYS A 1 95 ? -34.682 1.304 50.947 1.00 75.94 95 LYS A O 1
ATOM 784 N N . PRO A 1 96 ? -32.807 1.713 49.763 1.00 74.94 96 PRO A N 1
ATOM 785 C CA . PRO A 1 96 ? -33.071 0.666 48.786 1.00 74.94 96 PRO A CA 1
ATOM 786 C C . PRO A 1 96 ? -33.079 -0.694 49.481 1.00 74.94 96 PRO A C 1
ATOM 788 O O . PRO A 1 96 ? -32.265 -0.939 50.376 1.00 74.94 96 PRO A O 1
ATOM 791 N N . SER A 1 97 ? -33.985 -1.571 49.049 1.00 86.50 97 SER A N 1
ATOM 792 C CA . SER A 1 97 ? -34.084 -2.929 49.580 1.00 86.50 97 SER A CA 1
ATOM 793 C C . SER A 1 97 ? -32.773 -3.697 49.380 1.00 86.50 97 SER A C 1
ATOM 795 O O . SER A 1 97 ? -32.029 -3.450 48.427 1.00 86.50 97 SER A O 1
ATOM 797 N N . GLU A 1 98 ? -32.495 -4.656 50.263 1.00 86.88 98 GLU A N 1
ATOM 798 C CA . GLU A 1 98 ? -31.282 -5.489 50.204 1.00 86.88 98 GLU A CA 1
ATOM 799 C C . GLU A 1 98 ? -31.136 -6.200 48.846 1.00 86.88 98 GLU A C 1
ATOM 801 O O . GLU A 1 98 ? -30.043 -6.299 48.294 1.00 86.88 98 GLU A O 1
ATOM 806 N N . ALA A 1 99 ? -32.256 -6.599 48.231 1.00 90.06 99 ALA A N 1
ATOM 807 C CA . ALA A 1 99 ? -32.275 -7.191 46.894 1.00 90.06 99 ALA A CA 1
ATOM 808 C C . ALA A 1 99 ? -31.726 -6.245 45.808 1.00 90.06 99 ALA A C 1
ATOM 810 O O . ALA A 1 99 ? -30.992 -6.680 44.919 1.00 90.06 99 ALA A O 1
ATOM 811 N N . ILE A 1 100 ? -32.046 -4.948 45.892 1.00 89.50 100 ILE A N 1
ATOM 812 C CA . ILE A 1 100 ? -31.544 -3.928 44.961 1.00 89.50 100 ILE A CA 1
ATOM 813 C C . ILE A 1 100 ? -30.050 -3.686 45.195 1.00 89.50 100 ILE A C 1
ATOM 815 O O . ILE A 1 100 ? -29.312 -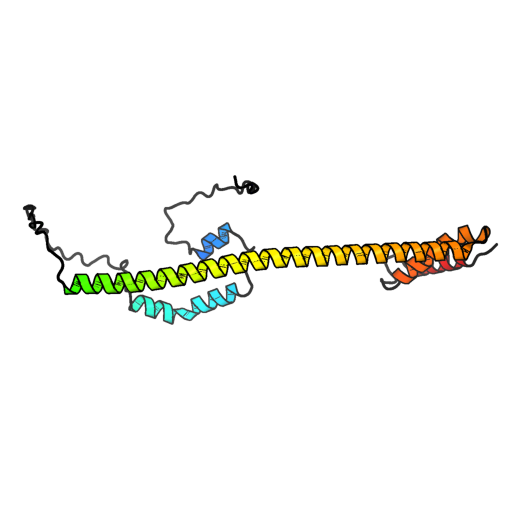3.496 44.230 1.00 89.50 100 ILE A O 1
ATOM 819 N N . GLN A 1 101 ? -29.585 -3.729 46.447 1.00 89.06 101 GLN A N 1
ATOM 820 C CA . GLN A 1 101 ? -28.162 -3.582 46.773 1.00 89.06 101 GLN A CA 1
ATOM 821 C C . GLN A 1 101 ? -27.337 -4.732 46.176 1.00 89.06 101 GLN A C 1
ATOM 823 O O . GLN A 1 101 ? -26.426 -4.482 45.390 1.00 89.06 101 GLN A O 1
ATOM 828 N N . HIS A 1 102 ? -27.739 -5.984 46.407 1.00 92.75 102 HIS A N 1
ATOM 829 C CA . HIS A 1 102 ? -27.059 -7.152 45.835 1.00 92.75 102 HIS A CA 1
ATOM 830 C C . HIS A 1 102 ? -27.147 -7.244 44.308 1.00 92.75 102 HIS A C 1
ATOM 832 O O . HIS A 1 102 ? -26.265 -7.805 43.653 1.00 92.75 102 HIS A O 1
ATOM 838 N N . TRP A 1 103 ? -28.228 -6.745 43.703 1.00 93.75 103 TRP A N 1
ATOM 839 C CA . TRP A 1 103 ? -28.303 -6.629 42.247 1.00 93.75 103 TRP A CA 1
ATOM 840 C C . TRP A 1 103 ? -27.319 -5.581 41.722 1.00 93.75 103 TRP A C 1
ATOM 842 O O . TRP A 1 103 ? -26.617 -5.844 40.744 1.00 93.75 103 TRP A O 1
ATOM 852 N N . LYS A 1 104 ? -27.216 -4.425 42.393 1.00 94.00 104 LYS A N 1
ATOM 853 C CA . LYS A 1 104 ? -26.254 -3.390 42.015 1.00 94.00 104 LYS A CA 1
ATOM 854 C C . LYS A 1 104 ? -24.820 -3.904 42.098 1.00 94.00 104 LYS A C 1
ATOM 856 O O . LYS A 1 104 ? -24.113 -3.756 41.113 1.00 94.00 104 LYS A O 1
ATOM 861 N N . GLU A 1 105 ? -24.451 -4.565 43.192 1.00 94.50 105 GLU A N 1
ATOM 862 C CA . GLU A 1 105 ? -23.117 -5.151 43.386 1.00 94.50 105 GLU A CA 1
ATOM 863 C C . GLU A 1 105 ? -22.754 -6.156 42.283 1.00 94.50 105 GLU A C 1
ATOM 865 O O . GLU A 1 105 ? -21.666 -6.083 41.715 1.00 94.50 105 GLU A O 1
ATOM 870 N N . ARG A 1 106 ? -23.672 -7.067 41.923 1.00 94.25 106 ARG A N 1
ATOM 871 C CA . ARG A 1 106 ? -23.441 -8.041 40.840 1.00 94.25 106 ARG A CA 1
ATOM 872 C C . ARG A 1 106 ? -23.263 -7.376 39.479 1.00 94.25 106 ARG A C 1
ATOM 874 O O . ARG A 1 106 ? -22.358 -7.743 38.739 1.00 94.25 106 ARG A O 1
ATOM 881 N N . ARG A 1 107 ? -24.102 -6.388 39.168 1.00 97.00 107 ARG A N 1
ATOM 882 C CA . ARG A 1 107 ? -24.003 -5.608 37.930 1.00 97.00 107 ARG A CA 1
ATOM 883 C C . ARG A 1 107 ? -22.691 -4.828 37.875 1.00 97.00 107 ARG A C 1
ATOM 885 O O . ARG A 1 107 ? -22.047 -4.823 36.836 1.00 97.00 107 ARG A O 1
ATOM 892 N N . ASP A 1 108 ? -22.286 -4.190 38.970 1.00 96.38 108 ASP A N 1
ATOM 893 C CA . ASP A 1 108 ? -21.040 -3.420 39.017 1.00 96.38 108 ASP A CA 1
ATOM 894 C C . ASP A 1 108 ? -19.813 -4.330 38.831 1.00 96.38 108 ASP A C 1
ATOM 896 O O . ASP A 1 108 ? -18.867 -3.946 38.145 1.00 96.38 108 ASP A O 1
ATOM 900 N N . LEU A 1 109 ? -19.847 -5.561 39.359 1.00 95.25 109 LEU A N 1
ATOM 901 C CA . LEU A 1 109 ? -18.813 -6.568 39.095 1.00 95.25 109 LEU A CA 1
ATOM 902 C C . LEU A 1 109 ? -18.769 -6.997 37.621 1.00 95.25 109 LEU A C 1
ATOM 904 O O . LEU A 1 109 ? -17.686 -7.046 37.044 1.00 95.25 109 LEU A O 1
ATOM 908 N N . GLU A 1 110 ? -19.919 -7.269 37.002 1.00 96.00 110 GLU A N 1
ATOM 909 C CA . GLU A 1 110 ? -19.985 -7.661 35.587 1.00 96.00 110 GLU A CA 1
ATOM 910 C C . GLU A 1 110 ? -19.535 -6.528 34.652 1.00 96.00 110 GLU A C 1
ATOM 912 O O . GLU A 1 110 ? -18.805 -6.755 33.687 1.00 96.00 110 GLU A O 1
ATOM 917 N N . VAL A 1 111 ? -19.948 -5.290 34.940 1.00 96.56 111 VAL A N 1
ATOM 918 C CA . VAL A 1 111 ? -19.508 -4.103 34.196 1.00 96.56 111 VAL A CA 1
ATOM 919 C C . VAL A 1 111 ? -17.999 -3.943 34.320 1.00 96.56 111 VAL A C 1
ATOM 921 O O . VAL A 1 111 ? -17.331 -3.788 33.305 1.00 96.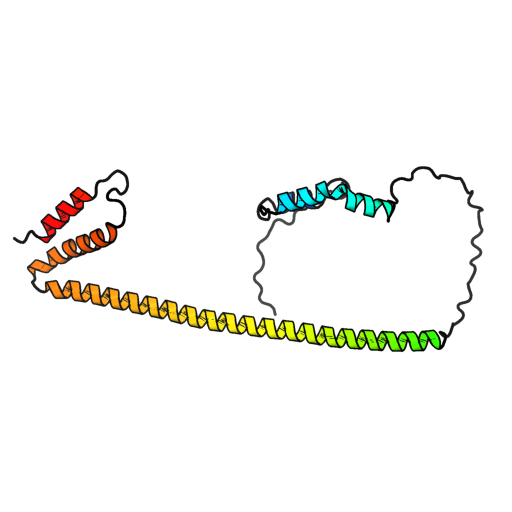56 111 VAL A O 1
ATOM 924 N N . LYS A 1 112 ? -17.446 -4.084 35.529 1.00 96.81 112 LYS A N 1
ATOM 925 C CA . LYS A 1 112 ? -16.001 -4.008 35.743 1.00 96.81 112 LYS A CA 1
ATOM 926 C C . LYS A 1 112 ? -15.239 -5.081 34.959 1.00 96.81 112 LYS A C 1
ATOM 928 O O . LYS A 1 112 ? -14.226 -4.765 34.344 1.00 96.81 112 LYS A O 1
ATOM 933 N N . GLU A 1 113 ? -15.717 -6.325 34.948 1.00 96.81 113 GLU A N 1
ATOM 934 C CA . GLU A 1 113 ? -15.081 -7.398 34.173 1.00 96.81 113 GLU A CA 1
ATOM 935 C C . GLU A 1 113 ? -15.117 -7.100 32.665 1.00 96.81 113 GLU A C 1
ATOM 937 O O . GLU A 1 113 ? -14.111 -7.267 31.970 1.00 96.81 113 GLU A O 1
ATOM 942 N N . ARG A 1 114 ? -16.250 -6.604 32.154 1.00 97.50 114 ARG A N 1
ATOM 943 C CA . ARG A 1 114 ? -16.384 -6.193 30.750 1.00 97.50 114 ARG A CA 1
ATOM 944 C C . ARG A 1 114 ? -15.438 -5.037 30.409 1.00 97.50 114 ARG A C 1
ATOM 946 O O . ARG A 1 114 ? -14.717 -5.124 29.416 1.00 97.50 114 ARG A O 1
ATOM 953 N N . ASP A 1 115 ? -15.377 -4.016 31.259 1.00 97.38 115 ASP A N 1
ATOM 954 C CA . ASP A 1 115 ? -14.494 -2.860 31.088 1.00 97.38 115 ASP A CA 1
ATOM 955 C C . ASP A 1 115 ? -13.015 -3.275 31.085 1.00 97.38 115 ASP A C 1
ATOM 957 O O . ASP A 1 115 ? -12.229 -2.790 30.269 1.00 97.38 115 ASP A O 1
ATOM 961 N N . GLU A 1 116 ? -12.625 -4.218 31.950 1.00 96.94 116 GLU A N 1
ATOM 962 C CA . GLU A 1 116 ? -11.274 -4.787 31.972 1.00 96.94 116 GLU A CA 1
ATOM 963 C C . GLU A 1 116 ? -10.957 -5.535 30.667 1.00 96.94 116 GLU A C 1
ATOM 965 O O . GLU A 1 116 ? -9.889 -5.339 30.077 1.00 96.94 116 GLU A O 1
ATOM 970 N N . GLN A 1 117 ? -11.886 -6.352 30.161 1.00 97.69 117 GLN A N 1
ATOM 971 C CA . GLN A 1 117 ? -11.706 -7.052 28.886 1.00 97.69 117 GLN A CA 1
ATOM 972 C C . GLN A 1 117 ? -11.594 -6.084 27.704 1.00 97.69 117 GLN A C 1
ATOM 974 O O . GLN A 1 117 ? -10.747 -6.277 26.824 1.00 97.69 117 GLN A O 1
ATOM 979 N N . ASP A 1 118 ? -12.415 -5.041 27.672 1.00 97.25 118 ASP A N 1
ATOM 980 C CA . ASP A 1 118 ? -12.418 -4.065 26.587 1.00 97.25 118 ASP A CA 1
ATOM 981 C C . ASP A 1 118 ? -11.187 -3.153 26.639 1.00 97.25 118 ASP A C 1
ATOM 983 O O . ASP A 1 118 ? -10.582 -2.877 25.597 1.00 97.25 118 ASP A O 1
ATOM 987 N N . ALA A 1 119 ? -10.711 -2.795 27.835 1.00 97.44 119 ALA A N 1
ATOM 988 C CA . ALA A 1 119 ? -9.427 -2.122 28.015 1.00 97.44 119 ALA A CA 1
ATOM 989 C C . ALA A 1 119 ? -8.261 -2.970 27.474 1.00 97.44 119 ALA A C 1
ATOM 991 O O . ALA A 1 119 ? -7.417 -2.461 26.728 1.00 97.44 119 ALA A O 1
ATOM 992 N N . LEU A 1 120 ? -8.245 -4.277 27.766 1.00 97.50 120 LEU A N 1
ATOM 993 C CA . LEU A 1 120 ? -7.235 -5.201 27.243 1.00 97.50 120 LEU A CA 1
ATOM 994 C C . LEU A 1 120 ? -7.305 -5.335 25.715 1.00 97.50 120 LEU A C 1
ATOM 996 O O . LEU A 1 120 ? -6.265 -5.334 25.050 1.00 97.50 120 LEU A O 1
ATOM 1000 N N . LYS A 1 121 ? -8.505 -5.433 25.128 1.00 97.94 121 LYS A N 1
ATOM 1001 C CA . LYS A 1 121 ? -8.680 -5.465 23.663 1.00 97.94 121 LYS A CA 1
ATOM 1002 C C . LYS A 1 121 ? -8.169 -4.175 23.025 1.00 97.94 121 LYS A C 1
ATOM 1004 O O . LYS A 1 121 ? -7.403 -4.237 22.065 1.00 97.94 121 LYS A O 1
ATOM 1009 N N . LYS A 1 122 ? -8.527 -3.017 23.587 1.00 97.88 122 LYS A N 1
ATOM 1010 C CA . LYS A 1 122 ? -8.072 -1.705 23.112 1.00 97.88 122 LYS A CA 1
ATOM 1011 C C . LYS A 1 122 ? -6.550 -1.596 23.143 1.00 97.88 122 LYS A C 1
ATOM 1013 O O . LYS A 1 122 ? -5.950 -1.158 22.161 1.00 97.88 122 LYS A O 1
ATOM 1018 N N . GLN A 1 123 ? -5.918 -2.039 24.230 1.00 97.81 123 GLN A N 1
ATOM 1019 C CA . GLN A 1 123 ? -4.461 -2.061 24.332 1.00 97.81 123 GLN A CA 1
ATOM 1020 C C . GLN A 1 123 ? -3.834 -2.980 23.275 1.00 97.81 123 GLN A C 1
ATOM 1022 O O . GLN A 1 123 ? -2.926 -2.552 22.566 1.00 97.81 123 GLN A O 1
ATOM 1027 N N . LYS A 1 124 ? -4.352 -4.201 23.092 1.00 97.81 124 LYS A N 1
ATOM 1028 C CA . LYS A 1 124 ? -3.863 -5.134 22.060 1.00 97.81 124 LYS A CA 1
ATOM 1029 C C . LYS A 1 124 ? -3.978 -4.561 20.650 1.00 97.81 124 LYS A C 1
ATOM 1031 O O . LYS A 1 124 ? -3.057 -4.725 19.853 1.00 97.81 124 LYS A O 1
ATOM 1036 N N . ILE A 1 125 ? -5.086 -3.889 20.335 1.00 97.81 125 ILE A N 1
ATOM 1037 C CA . ILE A 1 125 ? -5.283 -3.234 19.036 1.00 97.81 125 ILE A CA 1
ATOM 1038 C C . ILE A 1 125 ? -4.244 -2.130 18.846 1.00 97.81 125 ILE A C 1
ATOM 1040 O O . ILE A 1 125 ? -3.597 -2.082 17.801 1.00 97.81 125 ILE A O 1
ATOM 1044 N N . LYS A 1 126 ? -4.029 -1.292 19.867 1.00 97.88 126 LYS A N 1
ATOM 1045 C CA . LYS A 1 126 ? -3.022 -0.227 19.830 1.00 97.88 126 LYS A CA 1
ATOM 1046 C C . LYS A 1 126 ? -1.613 -0.785 19.615 1.00 97.88 126 LYS A C 1
ATOM 1048 O O . LYS A 1 126 ? -0.915 -0.345 18.710 1.00 97.88 126 LYS A O 1
ATOM 1053 N N . GLU A 1 127 ? -1.217 -1.794 20.386 1.00 98.12 127 GLU A N 1
ATOM 1054 C CA . GLU A 1 127 ? 0.094 -2.439 20.252 1.00 98.12 127 GLU A CA 1
ATOM 1055 C C . GLU A 1 127 ? 0.275 -3.107 18.883 1.00 98.12 127 GLU A C 1
ATOM 1057 O O . GLU A 1 127 ? 1.359 -3.062 18.302 1.00 98.12 127 GLU A O 1
ATOM 1062 N N . ASN A 1 128 ? -0.776 -3.731 18.345 1.00 97.81 128 ASN A N 1
ATOM 1063 C CA . ASN A 1 128 ? -0.747 -4.319 17.009 1.00 97.81 128 ASN A CA 1
ATOM 1064 C C . ASN A 1 128 ? -0.578 -3.234 15.937 1.00 97.81 128 ASN A C 1
ATOM 1066 O O . ASN A 1 128 ? 0.282 -3.368 15.070 1.00 97.81 128 ASN A O 1
ATOM 1070 N N . ALA A 1 129 ? -1.325 -2.133 16.035 1.00 97.75 129 ALA A N 1
ATOM 1071 C CA . ALA A 1 129 ? -1.183 -0.998 15.131 1.00 97.75 129 ALA A CA 1
ATOM 1072 C C . ALA A 1 129 ? 0.242 -0.420 15.171 1.00 97.75 129 ALA A C 1
ATOM 1074 O O . ALA A 1 129 ? 0.863 -0.251 14.125 1.00 97.75 129 ALA A O 1
ATOM 1075 N N . GLU A 1 130 ? 0.812 -0.214 16.361 1.00 97.44 130 GLU A N 1
ATOM 1076 C CA . GLU A 1 130 ? 2.197 0.250 16.516 1.00 97.44 130 GLU A CA 1
ATOM 1077 C C . GLU A 1 130 ? 3.214 -0.724 15.897 1.00 97.44 130 GLU A C 1
ATOM 1079 O O . GLU A 1 130 ? 4.161 -0.295 15.236 1.00 97.44 130 GLU A O 1
ATOM 1084 N N . LYS A 1 131 ? 3.019 -2.040 16.068 1.00 97.88 131 LYS A N 1
ATOM 1085 C CA . LYS A 1 131 ? 3.866 -3.064 15.434 1.00 97.88 131 LYS A CA 1
ATOM 1086 C C . LYS A 1 131 ? 3.748 -3.035 13.914 1.00 97.88 131 LYS A C 1
ATOM 1088 O O . LYS A 1 131 ? 4.771 -3.066 13.241 1.00 97.88 131 LYS A O 1
ATOM 1093 N N . LYS A 1 132 ? 2.532 -2.936 13.372 1.00 98.00 132 LYS A N 1
ATOM 1094 C CA . LYS A 1 132 ? 2.299 -2.841 11.923 1.00 98.00 132 LYS A CA 1
ATOM 1095 C C . LYS A 1 132 ? 2.953 -1.604 11.323 1.00 98.00 132 LYS A C 1
ATOM 1097 O O . LYS A 1 132 ? 3.569 -1.709 10.272 1.00 98.00 132 LYS A O 1
ATOM 1102 N N . ILE A 1 133 ? 2.882 -0.466 12.013 1.00 97.44 133 ILE A N 1
ATOM 1103 C CA . ILE A 1 133 ? 3.559 0.762 11.583 1.00 97.44 133 ILE A CA 1
ATOM 1104 C C . ILE A 1 133 ? 5.075 0.542 11.525 1.00 97.44 133 ILE A C 1
ATOM 1106 O O . ILE A 1 133 ? 5.701 0.886 10.529 1.00 97.44 133 ILE A O 1
ATOM 1110 N N . LYS A 1 134 ? 5.673 -0.068 12.556 1.00 97.62 134 LYS A N 1
ATOM 1111 C CA . LYS A 1 134 ? 7.114 -0.374 12.556 1.00 97.62 134 LYS A CA 1
ATOM 1112 C C . LYS A 1 134 ? 7.507 -1.314 11.416 1.00 97.62 134 LYS A C 1
ATOM 1114 O O . LYS A 1 134 ? 8.466 -1.021 10.713 1.00 97.62 134 LYS A O 1
ATOM 1119 N N . LEU A 1 135 ? 6.745 -2.391 11.214 1.00 97.88 135 LEU A N 1
ATOM 1120 C CA . LEU A 1 135 ? 6.975 -3.343 10.124 1.00 97.88 135 LEU A CA 1
ATOM 1121 C C . LEU A 1 135 ? 6.875 -2.671 8.752 1.00 97.88 135 LEU A C 1
ATOM 1123 O O . LEU A 1 135 ? 7.715 -2.922 7.900 1.00 97.88 135 LEU A O 1
ATOM 1127 N N . PHE A 1 136 ? 5.900 -1.781 8.558 1.00 98.19 136 PHE A N 1
ATOM 1128 C CA . PHE A 1 136 ? 5.754 -1.030 7.313 1.00 98.19 136 PHE A CA 1
ATOM 1129 C C . PHE A 1 136 ? 6.995 -0.188 7.002 1.00 98.19 136 PHE A C 1
ATOM 1131 O O . PHE A 1 136 ? 7.477 -0.201 5.873 1.00 98.19 136 PHE A O 1
ATOM 1138 N N . TYR A 1 137 ? 7.538 0.528 7.991 1.00 97.38 137 TYR A N 1
ATOM 1139 C CA . TYR A 1 137 ? 8.746 1.326 7.775 1.00 97.38 137 TYR A CA 1
ATOM 1140 C C . TYR A 1 137 ? 9.982 0.461 7.537 1.00 97.38 137 TYR A C 1
ATOM 1142 O O . TYR A 1 137 ? 10.782 0.788 6.666 1.00 97.38 137 TYR A O 1
ATOM 1150 N N . GLU A 1 138 ? 10.117 -0.657 8.250 1.00 97.19 138 GLU A N 1
ATOM 1151 C CA . GLU A 1 138 ? 11.203 -1.608 8.013 1.00 97.19 138 GLU A CA 1
ATOM 1152 C C . GLU A 1 138 ? 11.138 -2.189 6.591 1.00 97.19 138 GLU A C 1
ATOM 1154 O O . GLU A 1 138 ? 12.133 -2.179 5.867 1.00 97.19 138 GLU A O 1
ATOM 1159 N N . GLU A 1 139 ? 9.957 -2.626 6.149 1.00 96.88 139 GLU A N 1
ATOM 1160 C CA . GLU A 1 139 ? 9.738 -3.132 4.792 1.00 96.88 139 GLU A CA 1
ATOM 1161 C C . GLU A 1 139 ? 9.982 -2.045 3.737 1.00 96.88 139 GLU A C 1
ATOM 1163 O O . GLU A 1 139 ? 10.638 -2.294 2.723 1.00 96.88 139 GLU A O 1
ATOM 1168 N N . TYR A 1 140 ? 9.515 -0.819 3.981 1.00 97.38 140 TYR A N 1
ATOM 1169 C CA . TYR A 1 140 ? 9.744 0.313 3.089 1.00 97.38 140 TYR A CA 1
ATOM 1170 C C . TYR A 1 140 ? 11.234 0.626 2.942 1.00 97.38 140 TYR A C 1
ATOM 1172 O O . TYR A 1 140 ? 11.712 0.817 1.824 1.00 97.38 140 TYR A O 1
ATOM 1180 N N . GLU A 1 141 ? 11.987 0.658 4.042 1.00 96.31 141 GLU A N 1
ATOM 1181 C CA . GLU A 1 141 ? 13.431 0.888 4.011 1.00 96.31 141 GLU A CA 1
ATOM 1182 C C . GLU A 1 141 ? 14.166 -0.233 3.275 1.00 96.31 141 GLU A C 1
ATOM 1184 O O . GLU A 1 141 ? 15.022 0.054 2.434 1.00 96.31 141 GLU A O 1
ATOM 1189 N N . GLN A 1 142 ? 13.800 -1.496 3.517 1.00 97.25 142 GLN A N 1
ATOM 1190 C CA . GLN A 1 142 ? 14.358 -2.646 2.802 1.00 97.25 142 GLN A CA 1
ATOM 1191 C C . GLN A 1 142 ? 14.065 -2.574 1.300 1.00 97.25 142 GLN A C 1
ATOM 1193 O O . GLN A 1 142 ? 14.972 -2.744 0.479 1.00 97.25 142 GLN A O 1
ATOM 1198 N N . ASN A 1 143 ? 12.820 -2.278 0.923 1.00 97.25 143 ASN A N 1
ATOM 1199 C CA . ASN A 1 143 ? 12.431 -2.157 -0.476 1.00 97.25 143 ASN A CA 1
ATOM 1200 C C . ASN A 1 143 ? 13.126 -0.960 -1.141 1.00 97.25 143 ASN A C 1
ATOM 1202 O O . ASN A 1 143 ? 13.692 -1.082 -2.225 1.00 97.25 143 ASN A O 1
ATOM 1206 N N . LYS A 1 144 ? 13.187 0.188 -0.463 1.00 97.50 144 LYS A N 1
ATOM 1207 C CA . LYS A 1 144 ? 13.924 1.364 -0.934 1.00 97.50 144 LYS A CA 1
ATOM 1208 C C . LYS A 1 144 ? 15.406 1.045 -1.145 1.00 97.50 144 LYS A C 1
ATOM 1210 O O . LYS A 1 144 ? 15.944 1.354 -2.204 1.00 97.50 144 LYS A O 1
ATOM 1215 N N . ALA A 1 145 ? 16.062 0.395 -0.187 1.00 96.12 145 ALA A N 1
ATOM 1216 C CA . ALA A 1 145 ? 17.459 -0.010 -0.320 1.00 96.12 145 ALA A CA 1
ATOM 1217 C C . ALA A 1 145 ? 17.664 -0.976 -1.498 1.00 96.12 145 ALA A C 1
ATOM 1219 O O . ALA A 1 145 ? 18.612 -0.816 -2.267 1.00 96.12 145 ALA A O 1
ATOM 1220 N N . LYS A 1 146 ? 16.744 -1.929 -1.689 1.00 97.12 146 LYS A N 1
ATOM 1221 C CA . LYS A 1 146 ? 16.756 -2.851 -2.828 1.00 97.12 146 LYS A CA 1
ATOM 1222 C C . LYS A 1 146 ? 16.615 -2.110 -4.159 1.00 97.12 146 LYS A C 1
ATOM 1224 O O . LYS A 1 146 ? 17.458 -2.291 -5.028 1.00 97.12 146 LYS A O 1
ATOM 1229 N N . THR A 1 147 ? 15.619 -1.238 -4.308 1.00 96.12 147 THR A N 1
ATOM 1230 C CA . THR A 1 147 ? 15.423 -0.453 -5.544 1.00 96.12 147 THR A CA 1
ATOM 1231 C C . THR A 1 147 ? 16.610 0.460 -5.851 1.00 96.12 147 THR A C 1
ATOM 1233 O O . THR A 1 147 ? 17.005 0.585 -7.011 1.00 96.12 147 THR A O 1
ATOM 1236 N N . TYR A 1 148 ? 17.223 1.063 -4.825 1.00 96.44 148 TYR A N 1
ATOM 1237 C CA . TYR A 1 148 ? 18.432 1.865 -4.985 1.00 96.44 148 TYR A CA 1
ATOM 1238 C C . TYR A 1 148 ? 19.596 1.010 -5.485 1.00 96.44 148 TYR A C 1
ATOM 1240 O O . TYR A 1 148 ? 20.232 1.369 -6.472 1.00 96.44 148 TYR A O 1
ATOM 1248 N N . LYS A 1 149 ? 19.824 -0.149 -4.857 1.00 97.00 149 LYS A N 1
ATOM 1249 C CA . LYS A 1 149 ? 20.858 -1.099 -5.269 1.00 97.00 149 LYS A CA 1
ATOM 1250 C C . LYS A 1 149 ? 20.637 -1.590 -6.701 1.00 97.00 149 LYS A C 1
ATOM 1252 O O . LYS A 1 149 ? 21.560 -1.541 -7.497 1.00 97.00 149 LYS A O 1
ATOM 1257 N N . GLU A 1 150 ? 19.416 -1.980 -7.058 1.00 96.81 150 GLU A N 1
ATOM 1258 C CA . GLU A 1 150 ? 19.076 -2.393 -8.425 1.00 96.81 150 GLU A CA 1
ATOM 1259 C C . GLU A 1 150 ? 19.298 -1.266 -9.442 1.00 96.81 150 GLU A C 1
ATOM 1261 O O . GLU A 1 150 ? 19.777 -1.508 -10.547 1.00 96.81 150 GLU A O 1
ATOM 1266 N N . THR A 1 151 ? 18.954 -0.025 -9.090 1.00 95.94 151 THR A N 1
ATOM 1267 C CA . THR A 1 151 ? 19.181 1.140 -9.959 1.00 95.94 151 THR A CA 1
ATOM 1268 C C . THR A 1 151 ? 20.671 1.418 -10.123 1.00 95.94 151 THR A C 1
ATOM 1270 O O . THR A 1 151 ? 21.119 1.701 -11.233 1.00 95.94 151 THR A O 1
ATOM 1273 N N . GLN A 1 152 ? 21.442 1.302 -9.042 1.00 96.75 152 GLN A N 1
ATOM 1274 C CA . GLN A 1 152 ? 22.890 1.453 -9.066 1.00 96.75 152 GLN A CA 1
ATOM 1275 C C . GLN A 1 152 ? 23.547 0.363 -9.921 1.00 96.75 152 GLN A C 1
ATOM 1277 O O . GLN A 1 152 ? 24.309 0.694 -10.820 1.00 96.75 152 GLN A O 1
ATOM 1282 N N . GLU A 1 153 ? 23.197 -0.909 -9.718 1.00 97.00 153 GLU A N 1
ATOM 1283 C CA . GLU A 1 153 ? 23.707 -2.032 -10.515 1.00 97.00 153 GLU A CA 1
ATOM 1284 C C . GLU A 1 153 ? 23.363 -1.870 -12.001 1.00 97.00 153 GLU A C 1
ATOM 1286 O O . GLU A 1 153 ? 24.218 -2.069 -12.861 1.00 97.00 153 GLU A O 1
ATOM 1291 N N . LYS A 1 154 ? 22.137 -1.438 -12.331 1.00 94.94 154 LYS A N 1
ATOM 1292 C CA . LYS A 1 154 ? 21.747 -1.129 -13.718 1.00 94.94 154 LYS A CA 1
ATOM 1293 C C . LYS A 1 154 ? 22.551 0.031 -14.302 1.00 94.94 154 LYS A C 1
ATOM 1295 O O . LYS A 1 154 ? 22.932 -0.028 -15.469 1.00 94.94 154 LYS A O 1
ATOM 1300 N N . ALA A 1 155 ? 22.803 1.081 -13.522 1.00 94.19 155 ALA A N 1
ATOM 1301 C CA . ALA A 1 155 ? 23.601 2.219 -13.964 1.00 94.19 155 ALA A CA 1
ATOM 1302 C C . ALA A 1 155 ? 25.067 1.822 -14.195 1.00 94.19 155 ALA A C 1
ATOM 1304 O O . ALA A 1 155 ? 25.643 2.188 -15.217 1.00 94.19 155 ALA A O 1
ATOM 1305 N N . GLU A 1 156 ? 25.651 1.041 -13.286 1.00 95.75 156 GLU A N 1
ATOM 1306 C CA . GLU A 1 156 ? 27.007 0.501 -13.413 1.00 95.75 156 GLU A CA 1
ATOM 1307 C C . GLU A 1 156 ? 27.121 -0.416 -14.635 1.00 95.75 156 GLU A C 1
ATOM 1309 O O . GLU A 1 156 ? 28.007 -0.208 -15.462 1.00 95.75 156 GLU A O 1
ATOM 1314 N N . ALA A 1 157 ? 26.173 -1.340 -14.821 1.00 93.62 157 ALA A N 1
ATOM 1315 C CA . ALA A 1 157 ? 26.116 -2.209 -15.995 1.00 93.62 157 ALA A CA 1
ATOM 1316 C C . ALA A 1 157 ? 25.990 -1.410 -17.302 1.00 93.62 157 ALA A C 1
ATOM 1318 O O . ALA A 1 157 ? 26.684 -1.702 -18.275 1.00 93.62 157 ALA A O 1
ATOM 1319 N N . PHE A 1 158 ? 25.159 -0.363 -17.325 1.00 91.19 158 PHE A N 1
ATOM 1320 C CA . PHE A 1 158 ? 25.028 0.520 -18.485 1.00 91.19 158 PHE A CA 1
ATOM 1321 C C . PHE A 1 158 ? 26.330 1.276 -18.788 1.00 91.19 158 PHE A C 1
ATOM 1323 O O . PHE A 1 158 ? 26.725 1.404 -19.949 1.00 91.19 158 PHE A O 1
ATOM 1330 N N . ILE A 1 159 ? 27.020 1.779 -17.758 1.00 90.75 159 ILE A N 1
ATOM 1331 C CA . ILE A 1 159 ? 28.313 2.454 -17.917 1.00 90.75 159 ILE A CA 1
ATOM 1332 C C . ILE A 1 159 ? 29.369 1.468 -18.423 1.00 90.75 159 ILE A C 1
ATOM 1334 O O . ILE A 1 159 ? 30.115 1.810 -19.338 1.00 90.75 159 ILE A O 1
ATOM 1338 N N . GLU A 1 160 ? 29.427 0.254 -17.877 1.00 91.81 160 GLU A N 1
ATOM 1339 C CA . GLU A 1 160 ? 30.359 -0.786 -18.314 1.00 91.81 160 GLU A CA 1
ATOM 1340 C C . GLU A 1 160 ? 30.102 -1.194 -19.767 1.00 91.81 160 GLU A C 1
ATOM 1342 O O . GLU A 1 160 ? 31.033 -1.236 -20.571 1.00 91.81 160 GLU A O 1
ATOM 1347 N N . GLU A 1 161 ? 28.842 -1.412 -20.144 1.00 87.31 161 GLU A N 1
ATOM 1348 C CA . GLU A 1 161 ? 28.454 -1.711 -21.520 1.00 87.31 161 GLU A CA 1
ATOM 1349 C C . GLU A 1 161 ? 28.845 -0.578 -22.477 1.00 87.31 161 GLU A C 1
ATOM 1351 O O . GLU A 1 161 ? 29.416 -0.826 -23.543 1.00 87.31 161 GLU A O 1
ATOM 1356 N N . ASN A 1 162 ? 28.594 0.674 -22.088 1.00 85.62 162 ASN A N 1
ATOM 1357 C CA . ASN A 1 162 ? 28.964 1.849 -22.869 1.00 85.62 162 ASN A CA 1
ATOM 1358 C C . ASN A 1 162 ? 30.494 1.988 -22.985 1.00 85.62 162 ASN A C 1
ATOM 1360 O O . ASN A 1 162 ? 31.004 2.253 -24.071 1.00 85.62 162 ASN A O 1
ATOM 1364 N N . ASN A 1 163 ? 31.243 1.741 -21.908 1.00 85.69 163 ASN A N 1
ATOM 1365 C CA . ASN A 1 163 ? 32.706 1.763 -21.918 1.00 85.69 163 ASN A CA 1
ATOM 1366 C C . ASN A 1 163 ? 33.283 0.647 -22.792 1.00 85.69 163 ASN A C 1
ATOM 1368 O O . ASN A 1 163 ? 34.160 0.912 -23.609 1.00 85.69 163 ASN A O 1
ATOM 1372 N N . LYS A 1 164 ? 32.759 -0.579 -22.685 1.00 83.56 164 LYS A N 1
ATOM 1373 C CA . LYS A 1 164 ? 33.148 -1.713 -23.534 1.00 83.56 164 LYS A CA 1
ATOM 1374 C C . LYS A 1 164 ? 32.861 -1.427 -25.005 1.00 83.56 164 LYS A C 1
ATOM 1376 O O . LYS A 1 164 ? 33.683 -1.734 -25.866 1.00 83.56 164 LYS A O 1
ATOM 1381 N N . PHE A 1 165 ? 31.720 -0.805 -25.296 1.00 77.12 165 PHE A N 1
ATOM 1382 C CA . PHE A 1 165 ? 31.373 -0.368 -26.644 1.00 77.12 165 PHE A CA 1
ATOM 1383 C C . PHE A 1 165 ? 32.377 0.665 -27.181 1.00 77.12 165 PHE A C 1
ATOM 1385 O O . PHE A 1 165 ? 32.849 0.522 -28.306 1.00 77.12 165 PHE A O 1
ATOM 1392 N N . ILE A 1 166 ? 32.767 1.654 -26.369 1.00 77.56 166 ILE A N 1
ATOM 1393 C CA . ILE A 1 166 ? 33.765 2.669 -26.743 1.00 77.56 166 ILE A CA 1
ATOM 1394 C C . ILE A 1 166 ? 35.160 2.048 -26.940 1.00 77.56 166 ILE A C 1
ATOM 1396 O O . ILE A 1 166 ? 35.812 2.347 -27.934 1.00 77.56 166 ILE A O 1
ATOM 1400 N N . GLN A 1 167 ? 35.600 1.161 -26.042 1.00 76.88 167 GLN A N 1
ATOM 1401 C CA . GLN A 1 167 ? 36.908 0.487 -26.110 1.00 76.88 167 GLN A CA 1
ATOM 1402 C C . GLN A 1 167 ? 37.021 -0.479 -27.294 1.00 76.88 167 GLN A C 1
ATOM 1404 O O . GLN A 1 167 ? 38.082 -0.615 -27.891 1.00 76.88 167 GLN A O 1
ATOM 1409 N N . SER A 1 168 ? 35.922 -1.125 -27.698 1.00 68.44 168 SER A N 1
ATOM 1410 C CA . SER A 1 168 ? 35.914 -1.985 -28.892 1.00 68.44 168 SER A CA 1
ATOM 1411 C C . SER A 1 168 ? 36.200 -1.237 -30.205 1.00 68.44 168 SER A C 1
ATOM 1413 O O . SER A 1 168 ? 36.347 -1.868 -31.250 1.00 68.44 168 SER A O 1
ATOM 1415 N N . ALA A 1 169 ? 36.287 0.095 -30.159 1.00 63.16 169 ALA A N 1
ATOM 1416 C CA . ALA A 1 169 ? 36.506 0.974 -31.297 1.00 63.16 169 ALA A CA 1
ATOM 1417 C C . ALA A 1 169 ? 37.797 1.806 -31.179 1.00 63.16 169 ALA A C 1
ATOM 1419 O O . ALA A 1 169 ? 37.827 2.963 -31.600 1.00 63.16 169 ALA A O 1
ATOM 1420 N N . ASP A 1 170 ? 38.850 1.222 -30.602 1.00 55.62 170 ASP A N 1
ATOM 1421 C CA . ASP A 1 170 ? 40.131 1.885 -30.320 1.00 55.62 170 ASP A CA 1
ATOM 1422 C C . ASP A 1 170 ? 40.901 2.411 -31.554 1.00 55.62 170 ASP A C 1
ATOM 1424 O O . ASP A 1 170 ? 41.799 3.241 -31.389 1.00 55.62 170 ASP A O 1
ATOM 1428 N N . ASP A 1 171 ? 40.535 2.043 -32.788 1.00 56.03 171 ASP A N 1
ATOM 1429 C CA . ASP A 1 171 ? 41.100 2.688 -33.982 1.00 56.03 171 ASP A CA 1
ATOM 1430 C C . ASP A 1 171 ? 40.540 4.109 -34.174 1.00 56.03 171 ASP A C 1
ATOM 1432 O O . ASP A 1 171 ? 39.334 4.356 -34.120 1.00 56.03 171 ASP A O 1
ATOM 1436 N N . ILE A 1 172 ? 41.426 5.074 -34.426 1.00 51.91 172 ILE A N 1
ATOM 1437 C CA . ILE A 1 172 ? 41.104 6.511 -34.501 1.00 51.91 172 ILE A CA 1
ATOM 1438 C C . ILE A 1 172 ? 40.034 6.825 -35.566 1.00 51.91 172 ILE A C 1
ATOM 1440 O O . ILE A 1 172 ? 39.188 7.689 -35.324 1.00 51.91 172 ILE A O 1
ATOM 1444 N N . ASP A 1 173 ? 39.990 6.074 -36.670 1.00 54.22 173 ASP A N 1
ATOM 1445 C CA . ASP A 1 173 ? 38.960 6.198 -37.716 1.00 54.22 173 ASP A CA 1
ATOM 1446 C C . ASP A 1 173 ? 37.599 5.610 -37.291 1.00 54.22 173 ASP A C 1
ATOM 1448 O O . ASP A 1 173 ? 36.534 6.082 -37.703 1.00 54.22 173 ASP A O 1
ATOM 1452 N N . SER A 1 174 ? 37.606 4.653 -36.357 1.00 56.19 174 SER A N 1
ATOM 1453 C CA . SER A 1 174 ? 36.401 4.014 -35.822 1.00 56.19 174 SER A CA 1
ATOM 1454 C C . SER A 1 174 ? 35.610 4.922 -34.879 1.00 56.19 174 SER A C 1
ATOM 1456 O O . SER A 1 174 ? 34.399 4.748 -34.755 1.00 56.19 174 SER A O 1
ATOM 1458 N N . LYS A 1 175 ? 36.229 5.942 -34.265 1.00 58.22 175 LYS A N 1
ATOM 1459 C CA . LYS A 1 175 ? 35.557 6.866 -33.326 1.00 58.22 175 LYS A CA 1
ATOM 1460 C C . LYS A 1 175 ? 34.401 7.655 -33.951 1.00 58.22 175 LYS A C 1
ATOM 1462 O O . LYS A 1 175 ? 33.432 7.951 -33.253 1.00 58.22 175 LYS A O 1
ATOM 1467 N N . SER A 1 176 ? 34.456 7.963 -35.252 1.00 60.84 176 SER A N 1
ATOM 1468 C CA . SER A 1 176 ? 33.330 8.606 -35.955 1.00 60.84 176 SER A CA 1
ATOM 1469 C C . SER A 1 176 ? 32.178 7.622 -36.232 1.00 60.84 176 SER A C 1
ATOM 1471 O O . SER A 1 176 ? 31.005 7.990 -36.144 1.00 60.84 176 SER A O 1
ATOM 1473 N N . ASN A 1 177 ? 32.509 6.344 -36.445 1.00 65.19 177 ASN A N 1
ATOM 1474 C CA . ASN A 1 177 ? 31.568 5.255 -36.705 1.00 65.19 177 ASN A CA 1
ATOM 1475 C C . ASN A 1 177 ? 30.926 4.687 -35.423 1.00 65.19 177 ASN A C 1
ATOM 1477 O O . ASN A 1 177 ? 29.830 4.129 -35.490 1.00 65.19 177 ASN A O 1
ATOM 1481 N N . VAL A 1 178 ? 31.537 4.878 -34.244 1.00 70.00 178 VAL A N 1
ATOM 1482 C CA . VAL A 1 178 ? 30.970 4.531 -32.918 1.00 70.00 178 VAL A CA 1
ATOM 1483 C C . VAL A 1 178 ? 29.629 5.220 -32.688 1.00 70.00 178 VAL A C 1
ATOM 1485 O O . VAL A 1 178 ? 28.684 4.582 -32.232 1.00 70.00 178 VAL A O 1
ATOM 1488 N N . SER A 1 179 ? 29.510 6.498 -33.053 1.00 76.12 179 SER A N 1
ATOM 1489 C CA . SER A 1 179 ? 28.270 7.270 -32.899 1.00 76.12 179 SER A CA 1
ATOM 1490 C C . SER A 1 179 ? 27.127 6.697 -33.746 1.00 76.12 179 SER A C 1
ATOM 1492 O O . SER A 1 179 ? 26.003 6.570 -33.259 1.00 76.12 179 SER A O 1
ATOM 1494 N N . TRP A 1 180 ? 27.416 6.273 -34.983 1.00 80.56 180 TRP A N 1
ATOM 1495 C CA . TRP A 1 180 ? 26.430 5.655 -35.878 1.00 80.56 180 TRP A CA 1
ATOM 1496 C C . TRP A 1 180 ? 26.084 4.219 -35.478 1.00 80.56 180 TRP A C 1
ATOM 1498 O O . TRP A 1 180 ? 24.911 3.851 -35.485 1.00 80.56 180 TRP A O 1
ATOM 1508 N N . LYS A 1 181 ? 27.073 3.423 -35.052 1.00 78.12 181 LYS A N 1
ATOM 1509 C CA . LYS A 1 181 ? 26.855 2.073 -34.507 1.00 78.12 181 LYS A CA 1
ATOM 1510 C C . LYS A 1 181 ? 26.047 2.113 -33.200 1.00 78.12 181 LYS A C 1
ATOM 1512 O O . LYS A 1 181 ? 25.180 1.268 -33.001 1.00 78.12 181 LYS A O 1
ATOM 1517 N N . LYS A 1 182 ? 26.256 3.128 -32.350 1.00 80.62 182 LYS A N 1
ATOM 1518 C CA . LYS A 1 182 ? 25.461 3.360 -31.131 1.00 80.62 182 LYS A CA 1
ATOM 1519 C C . LYS A 1 182 ? 24.025 3.738 -31.468 1.00 80.62 182 LYS A C 1
ATOM 1521 O O . LYS A 1 182 ? 23.103 3.189 -30.879 1.00 80.62 182 LYS A O 1
ATOM 1526 N N . ALA A 1 183 ? 23.833 4.636 -32.436 1.00 81.44 183 ALA A N 1
ATOM 1527 C CA . ALA A 1 183 ? 22.505 5.019 -32.907 1.00 81.44 183 ALA A CA 1
ATOM 1528 C C . ALA A 1 183 ? 21.736 3.834 -33.517 1.00 81.44 183 ALA A C 1
ATOM 1530 O O . ALA A 1 183 ? 20.538 3.719 -33.284 1.00 81.44 183 ALA A O 1
ATOM 1531 N N . LEU A 1 184 ? 22.413 2.939 -34.247 1.00 81.25 184 LEU A N 1
ATOM 1532 C CA . LEU A 1 184 ? 21.815 1.699 -34.752 1.00 81.25 184 LEU A CA 1
ATOM 1533 C C . LEU A 1 184 ? 21.400 0.753 -33.631 1.00 81.25 184 LEU A C 1
ATOM 1535 O O . LEU A 1 184 ? 20.268 0.297 -33.646 1.00 81.25 184 LEU A O 1
ATOM 1539 N N . LYS A 1 185 ? 22.268 0.506 -32.644 1.00 81.62 185 LYS A N 1
ATOM 1540 C CA . LYS A 1 185 ? 21.930 -0.361 -31.508 1.00 81.62 185 LYS A CA 1
ATOM 1541 C C . LYS A 1 185 ? 20.737 0.177 -30.715 1.00 81.62 185 LYS A C 1
ATOM 1543 O O . LYS A 1 185 ? 19.796 -0.557 -30.459 1.00 81.62 185 LYS A O 1
ATOM 1548 N N . LEU A 1 186 ? 20.739 1.479 -30.418 1.00 81.38 186 LEU A N 1
ATOM 1549 C CA . LEU A 1 186 ? 19.606 2.139 -29.766 1.00 81.38 186 LEU A CA 1
ATOM 1550 C C . LEU A 1 186 ? 18.326 2.049 -30.603 1.00 81.38 186 LEU A C 1
ATOM 1552 O O . LEU A 1 186 ? 17.248 1.981 -30.032 1.00 81.38 186 LEU A O 1
ATOM 1556 N N . LEU A 1 187 ? 18.433 2.072 -31.937 1.00 79.94 187 LEU A N 1
ATOM 1557 C CA . LEU A 1 187 ? 17.299 1.909 -32.845 1.00 79.94 187 LEU A CA 1
ATOM 1558 C C . LEU A 1 187 ? 16.815 0.456 -32.916 1.00 79.94 187 LEU A C 1
ATOM 1560 O O . LEU A 1 187 ? 15.612 0.255 -33.000 1.00 79.94 187 LEU A O 1
ATOM 1564 N N . ASP A 1 188 ? 17.713 -0.529 -32.863 1.00 80.44 188 ASP A N 1
ATOM 1565 C CA . ASP A 1 188 ? 17.376 -1.956 -32.814 1.00 80.44 188 ASP A CA 1
ATOM 1566 C C . ASP A 1 188 ? 16.685 -2.320 -31.487 1.00 80.44 188 ASP A C 1
ATOM 1568 O O . ASP A 1 188 ? 15.684 -3.033 -31.492 1.00 80.44 188 ASP A O 1
ATOM 1572 N N . ASP A 1 189 ? 17.130 -1.747 -30.363 1.00 73.62 189 ASP A N 1
ATOM 1573 C CA . ASP A 1 189 ? 16.441 -1.861 -29.067 1.00 73.62 189 ASP A CA 1
ATOM 1574 C C . ASP A 1 189 ? 15.035 -1.212 -29.120 1.00 73.62 189 ASP A C 1
ATOM 1576 O O . ASP A 1 189 ? 14.085 -1.661 -28.468 1.00 73.62 189 ASP A O 1
ATOM 1580 N N . LEU A 1 190 ? 14.880 -0.176 -29.957 1.00 68.94 190 LEU A N 1
ATOM 1581 C CA . LEU A 1 190 ? 13.623 0.533 -30.216 1.00 68.94 190 LEU A CA 1
ATOM 1582 C C . LEU A 1 190 ? 12.757 -0.097 -31.318 1.00 68.94 190 LEU A C 1
ATOM 1584 O O . LEU A 1 190 ? 11.615 0.328 -31.467 1.00 68.94 190 LEU A O 1
ATOM 1588 N N . ASP A 1 191 ? 13.260 -1.074 -32.081 1.00 62.81 191 ASP A N 1
ATOM 1589 C CA . ASP A 1 191 ? 12.553 -1.753 -33.189 1.00 62.81 191 ASP A CA 1
ATOM 1590 C C . ASP A 1 191 ? 11.419 -2.660 -32.663 1.00 62.81 191 ASP A C 1
ATOM 1592 O O . ASP A 1 191 ? 10.576 -3.140 -33.420 1.00 62.81 191 ASP A O 1
ATOM 1596 N N . SER A 1 192 ? 11.356 -2.845 -31.337 1.00 58.56 192 SER A N 1
ATOM 1597 C CA . SER A 1 192 ? 10.183 -3.350 -30.611 1.00 58.56 192 SER A CA 1
ATOM 1598 C C . SER A 1 192 ? 8.978 -2.396 -30.665 1.00 58.56 192 SER A C 1
ATOM 1600 O O . SER A 1 192 ? 7.845 -2.802 -30.401 1.00 58.56 192 SER A O 1
ATOM 1602 N N . LEU A 1 193 ? 9.202 -1.132 -31.032 1.00 57.91 193 LEU A N 1
ATOM 1603 C CA . LEU A 1 193 ? 8.193 -0.100 -31.214 1.00 57.91 193 LEU A CA 1
ATOM 1604 C C . LEU A 1 193 ? 7.974 0.126 -32.717 1.00 57.91 193 LEU A C 1
ATOM 1606 O O . LEU A 1 193 ? 8.932 0.345 -33.450 1.00 57.91 193 LEU A O 1
ATOM 1610 N N . SER A 1 194 ? 6.706 0.086 -33.148 1.00 60.50 194 SER A N 1
ATOM 1611 C CA . SER A 1 194 ? 6.210 0.285 -34.525 1.00 60.50 194 SER A CA 1
ATOM 1612 C C . SER A 1 194 ? 7.203 0.936 -35.509 1.00 60.50 194 SER A C 1
ATOM 1614 O O . SER A 1 194 ? 7.664 2.062 -35.299 1.00 60.50 194 SER A O 1
ATOM 1616 N N . VAL A 1 195 ? 7.419 0.267 -36.652 1.00 64.25 195 VAL A N 1
ATOM 1617 C CA . VAL A 1 195 ? 8.204 0.744 -37.816 1.00 64.25 195 VAL A CA 1
ATOM 1618 C C . VAL A 1 195 ? 7.824 2.178 -38.226 1.00 64.25 195 VAL A C 1
ATOM 1620 O O . VAL A 1 195 ? 8.661 2.948 -38.706 1.00 64.25 195 VAL A O 1
ATOM 1623 N N . ASN A 1 196 ? 6.573 2.560 -37.959 1.00 64.69 196 ASN A N 1
ATOM 1624 C CA . ASN A 1 196 ? 6.051 3.905 -38.141 1.00 64.69 196 ASN A CA 1
ATOM 1625 C C . ASN A 1 196 ? 5.907 4.603 -36.784 1.00 64.69 196 ASN A C 1
ATOM 1627 O O . ASN A 1 196 ? 5.140 4.157 -35.928 1.00 64.69 196 ASN A O 1
ATOM 1631 N N . VAL A 1 197 ? 6.584 5.737 -36.603 1.00 65.94 197 VAL A N 1
ATOM 1632 C CA . VAL A 1 197 ? 6.246 6.678 -35.526 1.00 65.94 197 VAL A CA 1
ATOM 1633 C C . VAL A 1 197 ? 5.624 7.907 -36.158 1.00 65.94 197 VAL A C 1
ATOM 1635 O O . VAL A 1 197 ? 6.306 8.726 -36.776 1.00 65.94 197 VAL A O 1
ATOM 1638 N N . GLY A 1 198 ? 4.297 7.971 -36.055 1.00 70.38 198 GLY A N 1
ATOM 1639 C CA . GLY A 1 198 ? 3.473 8.856 -36.873 1.00 70.38 198 GLY A CA 1
ATOM 1640 C C . GLY A 1 198 ? 3.522 8.461 -38.353 1.00 70.38 198 GLY A C 1
ATOM 1641 O O . GLY A 1 198 ? 3.587 7.281 -38.682 1.00 70.38 198 GLY A O 1
ATOM 1642 N N . ASP A 1 199 ? 3.539 9.463 -39.235 1.00 72.25 199 ASP A N 1
ATOM 1643 C CA . ASP A 1 199 ? 3.519 9.319 -40.704 1.00 72.25 199 ASP A CA 1
ATOM 1644 C C . ASP A 1 199 ? 4.934 9.224 -41.332 1.00 72.25 199 ASP A C 1
ATOM 1646 O O . ASP A 1 199 ? 5.139 9.443 -42.526 1.00 72.25 199 ASP A O 1
ATOM 1650 N N . ARG A 1 200 ? 5.966 8.968 -40.510 1.00 72.06 200 ARG A N 1
ATOM 1651 C CA . ARG A 1 200 ? 7.374 8.897 -40.938 1.00 72.06 200 ARG A CA 1
ATOM 1652 C C . ARG A 1 200 ? 7.907 7.468 -40.857 1.00 72.06 200 ARG A C 1
ATOM 1654 O O . ARG A 1 200 ? 8.041 6.906 -39.773 1.00 72.06 200 ARG A O 1
ATOM 1661 N N . ASP A 1 201 ? 8.293 6.940 -42.015 1.00 76.81 201 ASP A N 1
ATOM 1662 C CA . ASP A 1 201 ? 8.921 5.625 -42.177 1.00 76.81 201 ASP A CA 1
ATOM 1663 C C . ASP A 1 201 ? 10.390 5.635 -41.706 1.00 76.81 201 ASP A C 1
ATOM 1665 O O . ASP A 1 201 ? 11.260 6.286 -42.301 1.00 76.81 201 ASP A O 1
ATOM 1669 N N . ARG A 1 202 ? 10.676 4.893 -40.628 1.00 76.44 202 ARG A N 1
ATOM 1670 C CA . ARG A 1 202 ? 12.018 4.771 -40.030 1.00 76.44 202 ARG A CA 1
ATOM 1671 C C . ARG A 1 202 ? 12.943 3.839 -40.810 1.00 76.44 202 ARG A C 1
ATOM 1673 O O . ARG A 1 202 ? 14.162 3.929 -40.652 1.00 76.44 202 ARG A O 1
ATOM 1680 N N . SER A 1 203 ? 12.410 3.014 -41.708 1.00 79.75 203 SER A N 1
ATOM 1681 C CA . SER A 1 203 ? 13.186 2.041 -42.486 1.00 79.75 203 SER A CA 1
ATOM 1682 C C . SER A 1 203 ? 14.244 2.726 -43.350 1.00 79.75 203 SER A C 1
ATOM 1684 O O . SER A 1 203 ? 15.373 2.250 -43.477 1.00 79.75 203 SER A O 1
ATOM 1686 N N . LYS A 1 204 ? 13.925 3.894 -43.921 1.00 82.50 204 LYS A N 1
ATOM 1687 C CA . LYS A 1 204 ? 14.874 4.684 -44.726 1.00 82.50 204 LYS A CA 1
ATOM 1688 C C . LYS A 1 204 ? 16.019 5.242 -43.881 1.00 82.50 204 LYS A C 1
ATOM 1690 O O . LYS A 1 204 ? 17.161 5.260 -44.334 1.00 82.50 204 LYS A O 1
ATOM 1695 N N . PHE A 1 205 ? 15.719 5.656 -42.651 1.00 82.56 205 PHE A N 1
ATOM 1696 C CA . PHE A 1 205 ? 16.710 6.157 -41.703 1.00 82.56 205 PHE A CA 1
ATOM 1697 C C . PHE A 1 205 ? 17.617 5.032 -41.191 1.00 82.56 205 PHE A C 1
ATOM 1699 O O . PHE A 1 205 ? 18.835 5.190 -41.225 1.00 82.56 205 PHE A O 1
ATOM 1706 N N . LYS A 1 206 ? 17.054 3.864 -40.843 1.00 83.19 206 LYS A N 1
ATOM 1707 C CA . LYS A 1 206 ? 17.827 2.657 -40.502 1.00 83.19 206 LYS A CA 1
ATOM 1708 C C . LYS A 1 206 ? 18.799 2.289 -41.625 1.00 83.19 206 LYS A C 1
ATOM 1710 O O . LYS A 1 206 ? 19.990 2.129 -41.386 1.00 83.19 206 LYS A O 1
ATOM 1715 N N . ASN A 1 207 ? 18.324 2.264 -42.871 1.00 83.75 207 ASN A N 1
ATOM 1716 C CA . ASN A 1 207 ? 19.164 2.000 -44.043 1.00 83.75 207 ASN A CA 1
ATOM 1717 C C . ASN A 1 207 ? 20.288 3.033 -44.237 1.00 83.75 207 ASN A C 1
ATOM 1719 O O . ASN A 1 207 ? 21.394 2.673 -44.639 1.00 83.75 207 ASN A O 1
ATOM 1723 N N . LEU A 1 208 ? 20.025 4.316 -43.973 1.00 85.12 208 LEU A N 1
ATOM 1724 C CA . LEU A 1 208 ? 21.044 5.367 -44.036 1.00 85.12 208 LEU A CA 1
ATOM 1725 C C . LEU A 1 208 ? 22.099 5.186 -42.937 1.00 85.12 208 LEU A C 1
ATOM 1727 O O . LEU A 1 208 ? 23.290 5.278 -43.219 1.00 85.12 208 LEU A O 1
ATOM 1731 N N . LEU A 1 209 ? 21.670 4.873 -41.714 1.00 82.75 209 LEU A N 1
ATOM 1732 C CA . LEU A 1 209 ? 22.560 4.604 -40.590 1.00 82.75 209 LEU A CA 1
ATOM 1733 C C . LEU A 1 209 ? 23.435 3.367 -40.816 1.00 82.75 209 LEU A C 1
ATOM 1735 O O . LEU A 1 209 ? 24.623 3.420 -40.519 1.00 82.75 209 LEU A O 1
ATOM 1739 N N . VAL A 1 210 ? 22.888 2.286 -41.386 1.00 83.81 210 VAL A N 1
ATOM 1740 C CA . VAL A 1 210 ? 23.670 1.099 -41.780 1.00 83.81 210 VAL A CA 1
ATOM 1741 C C . VAL A 1 210 ? 24.729 1.479 -42.812 1.00 83.81 210 VAL A C 1
ATOM 1743 O O . VAL A 1 210 ? 25.892 1.135 -42.654 1.00 83.81 210 VAL A O 1
ATOM 1746 N N . LYS A 1 211 ? 24.362 2.259 -43.835 1.00 83.62 211 LYS A N 1
ATOM 1747 C CA . LYS A 1 211 ? 25.334 2.740 -44.827 1.00 83.62 211 LYS A CA 1
ATOM 1748 C C . LYS A 1 211 ? 26.426 3.604 -44.204 1.00 83.62 211 LYS A C 1
ATOM 1750 O O . LYS A 1 211 ? 27.560 3.528 -44.651 1.00 83.62 211 LYS A O 1
ATOM 1755 N N . LEU A 1 212 ? 26.096 4.431 -43.214 1.00 81.88 212 LEU A N 1
ATOM 1756 C CA . LEU A 1 212 ? 27.068 5.270 -42.511 1.00 81.88 212 LEU A CA 1
ATOM 1757 C C . LEU A 1 212 ? 27.946 4.466 -41.548 1.00 81.88 212 LEU A C 1
ATOM 1759 O O . LEU A 1 212 ? 29.101 4.818 -41.371 1.00 81.88 212 LEU A O 1
ATOM 1763 N N . SER A 1 213 ? 27.432 3.386 -40.955 1.00 74.88 213 SER A N 1
ATOM 1764 C CA . SER A 1 213 ? 28.190 2.559 -40.011 1.00 74.88 213 SER A CA 1
ATOM 1765 C C . SER A 1 213 ? 29.179 1.605 -40.683 1.00 74.88 213 SER A C 1
ATOM 1767 O O . SER A 1 213 ? 30.141 1.191 -40.034 1.00 74.88 213 SER A O 1
ATOM 1769 N N . THR A 1 214 ? 28.941 1.255 -41.953 1.00 75.38 214 THR A N 1
ATOM 1770 C CA . THR A 1 214 ? 29.808 0.389 -42.772 1.00 75.38 214 THR A CA 1
ATOM 1771 C C . THR A 1 214 ? 30.679 1.155 -43.762 1.00 75.38 214 THR A C 1
ATOM 1773 O O . THR A 1 214 ? 31.498 0.544 -44.442 1.00 75.38 214 THR A O 1
ATOM 1776 N N . LYS A 1 215 ? 30.453 2.462 -43.942 1.00 70.62 215 LYS A N 1
ATOM 1777 C CA . LYS A 1 215 ? 31.257 3.283 -44.848 1.00 70.62 215 LYS A CA 1
ATOM 1778 C C . LYS A 1 215 ? 32.556 3.664 -44.148 1.00 70.62 215 LYS A C 1
ATOM 1780 O O . LYS A 1 215 ? 32.684 4.756 -43.606 1.00 70.62 215 LYS A O 1
ATOM 1785 N N . ASP A 1 216 ? 33.500 2.739 -44.187 1.00 57.06 216 ASP A N 1
ATOM 1786 C CA . ASP A 1 216 ? 34.915 3.051 -44.052 1.00 57.06 216 ASP A CA 1
ATOM 1787 C C . ASP A 1 216 ? 35.360 3.751 -45.353 1.00 57.06 216 ASP A C 1
ATOM 1789 O O . ASP A 1 216 ? 34.918 3.378 -46.447 1.00 57.06 216 ASP A O 1
ATOM 1793 N N . ASN A 1 217 ? 36.146 4.823 -45.239 1.00 46.72 217 ASN A N 1
ATOM 1794 C CA . ASN A 1 217 ? 36.857 5.408 -46.381 1.00 46.72 217 ASN A CA 1
ATOM 1795 C C . ASN A 1 217 ? 38.141 4.616 -46.621 1.00 46.72 217 ASN A C 1
ATOM 1797 O O . ASN A 1 217 ? 38.834 4.348 -45.616 1.00 46.72 217 ASN A O 1
#

Radius of gyration: 40.84 Å; chains: 1; bounding box: 104×37×99 Å

Organism: NCBI:txid56406

Foldseek 3Di:
DDDDDDDPDDPPPDPPPVPCVPPDDPVNVVCVVVDCPPDDPCVVVVVVVVVVVVVVVVVVCVVPPDPPPDDDPPPDPDPPPPPPPPPPPDPDPDDDDPVVVVVVVVVVVVVVVVVVVVVVVVVVVVVVVVVVVVVVVVVVVVVVVVVVVVVVVVVVVVVVVLVVLCVVQPPPLSNVLSVLVVVLVVVVVVVVPDCDDDPDGCVVVNVVSVCSNPDDD